Protein AF-A0A1E4CJA3-F1 (afdb_monomer)

Radius of gyration: 22.23 Å; Cα contacts (8 Å, |Δi|>4): 319; chains: 1; bounding box: 72×32×56 Å

pLDDT: mean 89.0, std 13.19, range [32.69, 98.69]

Structure (mmCIF, N/CA/C/O backbone):
data_AF-A0A1E4CJA3-F1
#
_entry.id   AF-A0A1E4CJA3-F1
#
loop_
_atom_site.group_PDB
_atom_site.id
_atom_site.type_symbol
_atom_site.label_atom_id
_atom_site.label_alt_id
_atom_site.label_comp_id
_atom_site.label_asym_id
_atom_site.label_entity_id
_atom_site.label_seq_id
_atom_site.pdbx_PDB_ins_code
_atom_site.Cartn_x
_atom_site.Cartn_y
_atom_site.Cartn_z
_atom_site.occupancy
_atom_site.B_iso_or_equiv
_atom_site.auth_seq_id
_atom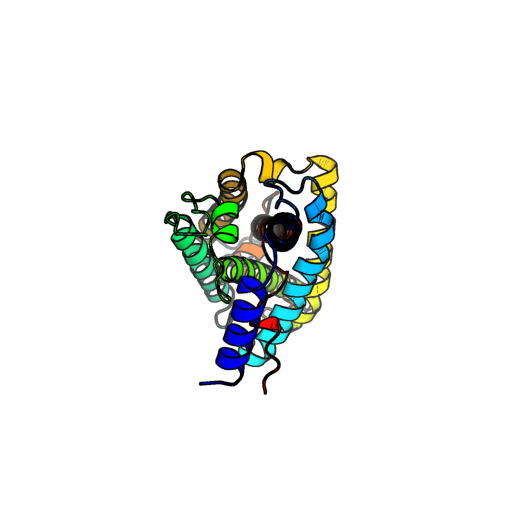_site.auth_comp_id
_atom_site.auth_asym_id
_atom_site.auth_atom_id
_atom_site.pdbx_PDB_model_num
ATOM 1 N N . MET A 1 1 ? -45.185 9.054 5.821 1.00 55.03 1 MET A N 1
ATOM 2 C CA . MET A 1 1 ? -44.608 8.042 6.723 1.00 55.03 1 MET A CA 1
ATOM 3 C C . MET A 1 1 ? -44.219 6.880 5.848 1.00 55.03 1 MET A C 1
ATOM 5 O O . MET A 1 1 ? -45.096 6.315 5.202 1.00 55.03 1 MET A O 1
ATOM 9 N N . THR A 1 2 ? -42.923 6.637 5.705 1.00 72.62 2 THR A N 1
ATOM 10 C CA . THR A 1 2 ? -42.428 5.488 4.938 1.00 72.62 2 THR A CA 1
ATOM 11 C C . THR A 1 2 ? -42.724 4.196 5.714 1.00 72.62 2 THR A C 1
ATOM 13 O O . THR A 1 2 ? -43.020 4.244 6.909 1.00 72.62 2 THR A O 1
ATOM 16 N N . SER A 1 3 ? -42.679 3.038 5.047 1.00 76.25 3 SER A N 1
ATOM 17 C CA . SER A 1 3 ? -42.818 1.724 5.710 1.00 76.25 3 SER A CA 1
ATOM 18 C C . SER A 1 3 ? -41.820 1.567 6.864 1.00 76.25 3 SER A C 1
ATOM 20 O O . SER A 1 3 ? -42.153 1.055 7.927 1.00 76.25 3 SER A O 1
ATOM 22 N N . GLU A 1 4 ? -40.621 2.109 6.668 1.00 67.38 4 GLU A N 1
ATOM 23 C CA . GLU A 1 4 ? -39.513 2.093 7.618 1.00 67.38 4 GLU A CA 1
ATOM 24 C C . GLU A 1 4 ? -39.798 2.952 8.865 1.00 67.38 4 GLU A C 1
ATOM 26 O O . GLU A 1 4 ? -39.528 2.531 9.988 1.00 67.38 4 GLU A O 1
ATOM 31 N N . ASP A 1 5 ? -40.444 4.116 8.704 1.00 74.62 5 ASP A N 1
ATOM 32 C CA . ASP A 1 5 ? -40.871 4.955 9.835 1.00 74.62 5 ASP A CA 1
ATOM 33 C C . ASP A 1 5 ? -41.929 4.255 10.705 1.00 74.62 5 ASP A C 1
ATOM 35 O O . ASP A 1 5 ? -41.958 4.424 11.927 1.00 74.62 5 ASP A O 1
ATOM 39 N N . ALA A 1 6 ? -42.817 3.476 10.078 1.00 80.69 6 ALA A N 1
ATOM 40 C CA . ALA A 1 6 ? -43.869 2.738 10.771 1.00 80.69 6 ALA A CA 1
ATOM 41 C C . ALA A 1 6 ? -43.304 1.542 11.554 1.00 80.69 6 ALA A C 1
ATOM 43 O O . ALA A 1 6 ? -43.674 1.344 12.713 1.00 80.69 6 ALA A O 1
ATOM 44 N N . GLU A 1 7 ? -42.364 0.801 10.965 1.00 76.25 7 GLU A N 1
ATOM 45 C CA . GLU A 1 7 ? -41.648 -0.289 11.638 1.00 76.25 7 GLU A CA 1
ATOM 46 C C . GLU A 1 7 ? -40.827 0.223 12.824 1.00 76.25 7 GLU A C 1
ATOM 48 O O . GLU A 1 7 ? -40.886 -0.337 13.922 1.00 76.25 7 GLU A O 1
ATOM 53 N N . ARG A 1 8 ? -40.121 1.346 12.646 1.00 74.94 8 ARG A N 1
ATOM 54 C CA . ARG A 1 8 ? -39.314 1.951 13.710 1.00 74.94 8 ARG A CA 1
ATOM 55 C C . ARG A 1 8 ? -40.172 2.423 14.881 1.00 74.94 8 ARG A C 1
ATOM 57 O O . ARG A 1 8 ? -39.793 2.245 16.036 1.00 74.94 8 ARG A O 1
ATOM 64 N N . LYS A 1 9 ? -41.346 2.988 14.594 1.00 83.50 9 LYS A N 1
ATOM 65 C CA . LYS A 1 9 ? -42.312 3.395 15.620 1.00 83.50 9 LYS A CA 1
ATOM 66 C C . LYS A 1 9 ? -42.876 2.192 16.384 1.00 83.50 9 LYS A C 1
ATOM 68 O O . LYS A 1 9 ? -42.910 2.234 17.610 1.00 83.50 9 LYS A O 1
ATOM 73 N N . ALA A 1 10 ? -43.250 1.119 15.686 1.00 86.94 10 ALA A N 1
ATOM 74 C CA . ALA A 1 10 ? -43.767 -0.100 16.312 1.00 86.94 10 ALA A CA 1
ATOM 75 C C . ALA A 1 10 ? -42.733 -0.763 17.243 1.00 86.94 10 ALA A C 1
ATOM 77 O O . ALA A 1 10 ? -43.074 -1.195 18.344 1.00 86.94 10 ALA A O 1
ATOM 78 N N . LEU A 1 11 ? -41.458 -0.776 16.842 1.00 78.38 11 LEU A N 1
ATOM 79 C CA . LEU A 1 11 ? -40.354 -1.263 17.676 1.00 78.38 11 LEU A CA 1
ATOM 80 C C . LEU A 1 11 ? -40.149 -0.415 18.936 1.00 78.38 11 LEU A C 1
ATOM 82 O O . LEU A 1 11 ? -39.948 -0.961 20.019 1.00 78.38 11 LEU A O 1
ATOM 86 N N . LEU A 1 12 ? -40.224 0.914 18.818 1.00 76.50 12 LEU A N 1
ATOM 87 C CA . LEU A 1 12 ? -40.101 1.818 19.965 1.00 76.50 12 LEU A CA 1
ATOM 88 C C . LEU A 1 12 ? -41.265 1.658 20.950 1.00 76.50 12 LEU A C 1
ATOM 90 O O . LEU A 1 12 ? -41.045 1.691 22.159 1.00 76.50 12 LEU A O 1
ATOM 94 N N . GLU A 1 13 ? -42.482 1.442 20.452 1.00 86.62 13 GLU A N 1
ATOM 95 C CA . GLU A 1 13 ? -43.658 1.165 21.285 1.00 86.62 13 GLU A CA 1
ATOM 96 C C . GLU A 1 13 ? -43.536 -0.188 22.007 1.00 86.62 13 GLU A C 1
ATOM 98 O O . GLU A 1 13 ? -43.836 -0.275 23.199 1.00 86.62 13 GLU A O 1
ATOM 103 N N . GLN A 1 14 ? -43.009 -1.223 21.342 1.00 81.00 14 GLN A N 1
ATOM 104 C CA . GLN A 1 14 ? -42.703 -2.510 21.982 1.00 81.00 14 GLN A CA 1
ATOM 105 C C . GLN A 1 14 ? -41.599 -2.400 23.042 1.00 81.00 14 GLN A C 1
ATOM 107 O O . GLN A 1 14 ? -41.712 -3.001 24.114 1.00 81.00 14 GLN A O 1
ATOM 112 N N . LEU A 1 15 ? -40.549 -1.612 22.786 1.00 76.56 15 LEU A N 1
ATOM 113 C CA . LEU A 1 15 ? -39.496 -1.361 23.773 1.00 76.56 15 LEU A CA 1
ATOM 114 C C . LEU A 1 15 ? -40.027 -0.587 24.984 1.00 76.56 15 LEU A C 1
ATOM 116 O O . LEU A 1 15 ? -39.706 -0.933 26.117 1.00 76.56 15 LEU A O 1
ATOM 120 N N . ALA A 1 16 ? -40.862 0.429 24.760 1.00 77.31 16 ALA A N 1
ATOM 121 C CA . ALA A 1 16 ? -41.465 1.221 25.831 1.00 77.31 16 ALA A CA 1
ATOM 122 C C . ALA A 1 16 ? -42.428 0.401 26.707 1.00 77.31 16 ALA A C 1
ATOM 124 O O . ALA A 1 16 ? -42.588 0.701 27.889 1.00 77.31 16 ALA A O 1
ATOM 125 N N . ALA A 1 17 ? -43.045 -0.641 26.142 1.00 85.50 17 ALA A N 1
ATOM 126 C CA . ALA A 1 17 ? -43.901 -1.583 26.860 1.00 85.50 17 ALA A CA 1
ATOM 127 C C . ALA A 1 17 ? -43.129 -2.724 27.555 1.00 85.50 17 ALA A C 1
ATOM 129 O O . ALA A 1 17 ? -43.729 -3.498 28.303 1.00 85.50 17 ALA A O 1
ATOM 130 N N . SER A 1 18 ? -41.822 -2.854 27.311 1.00 87.25 18 SER A N 1
ATOM 131 C CA . SER A 1 18 ? -41.003 -3.923 27.885 1.00 87.25 18 SER A CA 1
ATOM 132 C C . SER A 1 18 ? -40.604 -3.617 29.329 1.00 87.25 18 SER A C 1
ATOM 134 O O . SER A 1 18 ? -40.326 -2.476 29.696 1.00 87.25 18 SER A O 1
ATOM 136 N N . ASP A 1 19 ? -40.545 -4.650 30.169 1.00 89.44 19 ASP A N 1
ATOM 137 C CA . ASP A 1 19 ? -40.147 -4.488 31.564 1.00 89.44 19 ASP A CA 1
ATOM 138 C C . ASP A 1 19 ? -38.645 -4.169 31.710 1.00 89.44 19 ASP A C 1
ATOM 140 O O . ASP A 1 19 ? -37.814 -4.483 30.855 1.00 89.44 19 ASP A O 1
ATOM 144 N N . MET A 1 20 ? -38.280 -3.568 32.845 1.00 79.56 20 MET A N 1
ATOM 145 C CA . MET A 1 20 ? -36.912 -3.122 33.131 1.00 79.56 20 MET A CA 1
ATOM 146 C C . MET A 1 20 ? -35.878 -4.262 33.115 1.00 79.56 20 MET A C 1
ATOM 148 O O . MET A 1 20 ? -34.702 -4.027 32.845 1.00 79.56 20 MET A O 1
ATOM 152 N N . THR A 1 21 ? -36.283 -5.498 33.404 1.00 82.12 21 THR A N 1
ATOM 153 C CA . THR A 1 21 ? -35.396 -6.671 33.373 1.00 82.12 21 THR A CA 1
ATOM 154 C C . THR A 1 21 ? -35.121 -7.093 31.935 1.00 82.12 21 THR A C 1
ATOM 156 O O . THR A 1 21 ? -33.973 -7.366 31.584 1.00 82.12 21 THR A O 1
ATOM 159 N N . THR A 1 22 ? -36.150 -7.090 31.091 1.00 78.56 22 THR A N 1
ATOM 160 C CA . THR A 1 22 ? -36.047 -7.341 29.651 1.00 78.56 22 THR A CA 1
ATOM 161 C C . THR A 1 22 ? -35.210 -6.264 28.966 1.00 78.56 22 THR A C 1
ATOM 163 O O . THR A 1 22 ? -34.292 -6.601 28.222 1.00 78.56 22 THR A O 1
ATOM 166 N N . LEU A 1 23 ? -35.420 -4.986 29.299 1.00 79.12 23 LEU A N 1
ATOM 167 C CA . LEU A 1 23 ? -34.596 -3.881 28.799 1.00 79.12 23 LEU A CA 1
ATOM 168 C C . LEU A 1 23 ? -33.133 -4.001 29.240 1.00 79.12 23 LEU A C 1
ATOM 170 O O . LEU A 1 23 ? -32.241 -3.800 28.424 1.00 79.12 23 LEU A O 1
ATOM 174 N N . LYS A 1 24 ? -32.865 -4.396 30.492 1.00 74.75 24 LYS A N 1
ATOM 175 C CA . LYS A 1 24 ? -31.497 -4.661 30.971 1.00 74.75 24 LYS A CA 1
ATOM 176 C C . LYS A 1 24 ? -30.844 -5.854 30.277 1.00 74.75 24 LYS A C 1
ATOM 178 O O . LYS A 1 24 ? -29.646 -5.808 30.040 1.00 74.75 24 LYS A O 1
ATOM 183 N N . ARG A 1 25 ? -31.599 -6.905 29.940 1.00 73.44 25 ARG A N 1
ATOM 184 C CA . ARG A 1 25 ? -31.090 -8.049 29.161 1.00 73.44 25 ARG A CA 1
ATOM 185 C C . ARG A 1 25 ? -30.812 -7.677 27.711 1.00 73.44 25 ARG A C 1
ATOM 187 O O . ARG A 1 25 ? -29.796 -8.101 27.185 1.00 73.44 25 ARG A O 1
ATOM 194 N N . LEU A 1 26 ? -31.679 -6.883 27.083 1.00 72.50 26 LEU A N 1
ATOM 195 C CA . LEU A 1 26 ? -31.453 -6.365 25.732 1.00 72.50 26 LEU A CA 1
ATOM 196 C C . LEU A 1 26 ? -30.250 -5.419 25.701 1.00 72.50 26 LEU A C 1
ATOM 198 O O . LEU A 1 26 ? -29.414 -5.541 24.818 1.00 72.50 26 LEU A O 1
ATOM 202 N N . ALA A 1 27 ? -30.130 -4.530 26.690 1.00 69.00 27 ALA A N 1
ATOM 203 C CA . ALA A 1 27 ? -28.963 -3.673 26.857 1.00 69.00 27 ALA A CA 1
ATOM 204 C C . ALA A 1 27 ? -27.696 -4.501 27.092 1.00 69.00 27 ALA A C 1
ATOM 206 O O . ALA A 1 27 ? -26.711 -4.265 26.418 1.00 69.00 27 ALA A O 1
ATOM 207 N N . ALA A 1 28 ? -27.744 -5.526 27.949 1.00 60.78 28 ALA A N 1
ATOM 208 C CA . ALA A 1 28 ? -26.618 -6.432 28.163 1.00 60.78 28 ALA A CA 1
ATOM 209 C C . ALA A 1 28 ? -26.245 -7.222 26.899 1.00 60.78 28 ALA A C 1
ATOM 211 O O . ALA A 1 28 ? -25.068 -7.414 26.663 1.00 60.78 28 ALA A O 1
ATOM 212 N N . LEU A 1 29 ? -27.213 -7.634 26.070 1.00 61.66 29 LEU A N 1
ATOM 213 C CA . LEU A 1 29 ? -26.973 -8.289 24.774 1.00 61.66 29 LEU A CA 1
ATOM 214 C C . LEU A 1 29 ? -26.402 -7.333 23.713 1.00 61.66 29 LEU A C 1
ATOM 216 O O . LEU A 1 29 ? -25.696 -7.777 22.813 1.00 61.66 29 LEU A O 1
ATOM 220 N N . LEU A 1 30 ? -26.720 -6.039 23.800 1.00 61.50 30 LEU A N 1
ATOM 221 C CA . LEU A 1 30 ? -26.147 -4.990 22.951 1.00 61.50 30 LEU A CA 1
ATOM 222 C C . LEU A 1 30 ? -24.755 -4.552 23.446 1.00 61.50 30 LEU A C 1
ATOM 224 O O . LEU A 1 30 ? -23.891 -4.258 22.623 1.00 61.50 30 LEU A O 1
ATOM 228 N N . ASP A 1 31 ? -24.531 -4.557 24.763 1.00 52.78 31 ASP A N 1
ATOM 229 C CA . ASP A 1 31 ? -23.236 -4.336 25.422 1.00 52.78 31 ASP A CA 1
ATOM 230 C C . ASP A 1 31 ? -22.308 -5.564 25.310 1.00 52.78 31 ASP A C 1
ATOM 232 O O . ASP A 1 31 ? -21.092 -5.406 25.376 1.00 52.78 31 ASP A O 1
ATOM 236 N N . ASP A 1 32 ? -22.855 -6.766 25.072 1.00 43.31 32 ASP A N 1
ATOM 237 C CA . ASP A 1 32 ? -22.121 -8.005 24.745 1.00 43.31 32 ASP A CA 1
ATOM 238 C C . ASP A 1 32 ? -21.599 -8.023 23.299 1.00 43.31 32 ASP A C 1
ATOM 240 O O . ASP A 1 32 ? -21.084 -9.045 22.832 1.00 43.31 32 ASP A O 1
ATOM 244 N N . ALA A 1 33 ? -21.684 -6.900 22.571 1.00 47.50 33 ALA A N 1
ATOM 245 C CA . ALA A 1 33 ? -20.829 -6.701 21.411 1.00 47.50 33 ALA A CA 1
ATOM 246 C C . ALA A 1 33 ? -19.385 -6.939 21.885 1.00 47.50 33 ALA A C 1
ATOM 248 O O . ALA A 1 33 ? -18.907 -6.183 22.737 1.00 47.50 33 ALA A O 1
ATOM 249 N N . PRO A 1 34 ? -18.703 -8.002 21.412 1.00 48.94 34 PRO A N 1
ATOM 250 C CA . PRO A 1 34 ? -17.433 -8.416 21.982 1.00 48.94 34 PRO A CA 1
ATOM 251 C C . PRO A 1 34 ? -16.508 -7.209 21.993 1.00 48.94 34 PRO A C 1
ATOM 253 O O . PRO A 1 34 ? -16.322 -6.567 20.955 1.00 48.94 34 PRO A O 1
ATOM 256 N N . ALA A 1 35 ? -16.006 -6.860 23.182 1.00 55.38 35 ALA A N 1
ATOM 257 C CA . ALA A 1 35 ? -15.150 -5.701 23.365 1.00 55.38 35 ALA A CA 1
ATOM 258 C C . ALA A 1 35 ? -14.068 -5.727 22.283 1.00 55.38 35 ALA A C 1
ATOM 260 O O . ALA A 1 35 ? -13.266 -6.662 22.231 1.00 55.38 35 ALA A O 1
ATOM 261 N N . ARG A 1 36 ? -14.087 -4.737 21.381 1.00 65.75 36 ARG A N 1
ATOM 262 C CA . ARG A 1 36 ? -13.125 -4.667 20.278 1.00 65.75 36 ARG A CA 1
ATOM 263 C C . ARG A 1 36 ? -11.737 -4.543 20.895 1.00 65.75 36 ARG A C 1
ATOM 265 O O . ARG A 1 36 ? -11.475 -3.537 21.562 1.00 65.75 36 ARG A O 1
ATOM 272 N N . PRO A 1 37 ? -10.857 -5.543 20.743 1.00 74.38 37 PRO A N 1
ATOM 273 C CA . PRO A 1 37 ? -9.571 -5.488 21.405 1.00 74.38 37 PRO A CA 1
ATOM 274 C C . PRO A 1 37 ? -8.756 -4.335 20.811 1.00 74.38 37 PRO A C 1
ATOM 276 O O . PRO A 1 37 ? -8.742 -4.125 19.600 1.00 74.38 37 PRO A O 1
ATOM 279 N N . ALA A 1 38 ? -8.054 -3.581 21.658 1.00 80.69 38 ALA A N 1
ATOM 280 C CA . ALA A 1 38 ? -7.149 -2.525 21.196 1.00 80.69 38 ALA A CA 1
ATOM 281 C C . ALA A 1 38 ? -5.936 -3.083 20.421 1.00 80.69 38 ALA A C 1
ATOM 283 O O . ALA A 1 38 ? -5.256 -2.338 19.723 1.00 80.69 38 ALA A O 1
ATOM 284 N N . ASP A 1 39 ? -5.670 -4.385 20.545 1.00 87.62 39 ASP A N 1
ATOM 285 C CA . ASP A 1 39 ? -4.635 -5.138 19.844 1.00 87.62 39 ASP A CA 1
ATOM 286 C C . ASP A 1 39 ? -5.141 -6.574 19.631 1.00 87.62 39 ASP A C 1
ATOM 288 O O . ASP A 1 39 ? -5.513 -7.242 20.595 1.00 87.62 39 ASP A O 1
ATOM 292 N N . SER A 1 40 ? -5.155 -7.061 18.386 1.00 91.38 40 SER A N 1
ATOM 293 C CA . SER A 1 40 ? -5.611 -8.426 18.074 1.00 91.38 40 SER A CA 1
ATOM 294 C C . SER A 1 40 ? -4.603 -9.538 18.425 1.00 91.38 40 SER A C 1
ATOM 296 O O . SER A 1 40 ? -4.869 -10.718 18.189 1.00 91.38 40 SER A O 1
ATOM 298 N N . GLY A 1 41 ? -3.412 -9.199 18.938 1.00 90.50 41 GLY A N 1
ATOM 299 C CA . GLY A 1 41 ? -2.306 -10.154 19.050 1.00 90.50 41 GLY A CA 1
ATOM 300 C C . GLY A 1 41 ? -1.915 -10.688 17.662 1.00 90.50 41 GLY A C 1
ATOM 301 O O . GLY A 1 41 ? -1.849 -9.901 16.723 1.00 90.50 41 GLY A O 1
ATOM 302 N N . PRO A 1 42 ? -1.670 -11.992 17.469 1.00 92.25 42 PRO A N 1
ATOM 303 C CA . PRO A 1 42 ? -1.447 -12.553 16.135 1.00 92.25 42 PRO A CA 1
ATOM 304 C C . PRO A 1 42 ? -2.748 -12.785 15.339 1.00 92.25 42 PRO A C 1
ATOM 306 O O . PRO A 1 42 ? -2.675 -13.282 14.220 1.00 92.25 42 PRO A O 1
ATOM 309 N N . GLY A 1 43 ? -3.931 -12.446 15.872 1.00 93.31 43 GLY A N 1
ATOM 310 C CA . GLY A 1 43 ? -5.225 -12.744 15.236 1.00 93.31 43 GLY A CA 1
ATOM 311 C C . GLY A 1 43 ? -5.416 -12.109 13.854 1.00 93.31 43 GLY A C 1
ATOM 312 O O . GLY A 1 43 ? -6.154 -12.630 13.026 1.00 93.31 43 GLY A O 1
ATOM 313 N N . TYR A 1 44 ? -4.695 -11.029 13.546 1.00 95.75 44 TYR A N 1
ATOM 314 C CA . TYR A 1 44 ? -4.672 -10.444 12.202 1.00 95.75 44 TYR A CA 1
ATOM 315 C C . TYR A 1 44 ? -4.144 -11.392 11.113 1.00 95.75 44 TYR A C 1
ATOM 317 O O . TYR A 1 44 ? -4.439 -11.176 9.937 1.00 95.75 44 TYR A O 1
ATOM 325 N N . LEU A 1 45 ? -3.378 -12.433 11.465 1.00 97.00 45 LEU A N 1
ATOM 326 C CA . LEU A 1 45 ? -2.879 -13.414 10.497 1.00 97.00 45 LEU A CA 1
ATOM 327 C C . LEU A 1 45 ? -4.026 -14.112 9.752 1.00 97.00 45 LEU A C 1
ATOM 329 O O . LEU A 1 45 ? -3.927 -14.322 8.542 1.00 97.00 45 LEU A O 1
ATOM 333 N N . ASP A 1 46 ? -5.140 -14.367 10.441 1.00 96.88 46 ASP A N 1
ATOM 334 C CA . ASP A 1 46 ? -6.322 -15.044 9.890 1.00 96.88 46 ASP A CA 1
ATOM 335 C C . ASP A 1 46 ? -6.997 -14.233 8.768 1.00 96.88 46 ASP A C 1
ATOM 337 O O . ASP A 1 46 ? -7.737 -14.768 7.941 1.00 96.88 46 ASP A O 1
ATOM 341 N N . PHE A 1 47 ? -6.703 -12.933 8.698 1.00 97.62 47 PHE A N 1
ATOM 342 C CA . PHE A 1 47 ? -7.308 -11.992 7.762 1.00 97.62 47 PHE A CA 1
ATOM 343 C C . PHE A 1 47 ? -6.418 -11.665 6.558 1.00 97.62 47 PHE A C 1
ATOM 345 O O . PHE A 1 47 ? -6.917 -11.130 5.566 1.00 97.62 47 PHE A O 1
ATOM 352 N N . LEU A 1 48 ? -5.122 -12.007 6.589 1.00 98.12 48 LEU A N 1
ATOM 353 C CA . LEU A 1 48 ? -4.161 -11.622 5.545 1.00 98.12 48 LEU A CA 1
ATOM 354 C C . LEU A 1 48 ? -4.597 -12.071 4.150 1.00 98.12 48 LEU A C 1
ATOM 356 O O . LEU A 1 48 ? -4.604 -11.274 3.213 1.00 98.12 48 LEU A O 1
ATOM 360 N N . ARG A 1 49 ? -5.000 -13.340 4.016 1.00 97.94 49 ARG A N 1
ATOM 361 C CA . ARG A 1 49 ? -5.424 -13.901 2.727 1.00 97.94 49 ARG A CA 1
ATOM 362 C C . ARG A 1 49 ? -6.681 -13.212 2.203 1.00 97.94 49 ARG A C 1
ATOM 364 O O . ARG A 1 49 ? -6.725 -12.833 1.038 1.00 97.94 49 ARG A O 1
ATOM 371 N N . ALA A 1 50 ? -7.657 -12.964 3.074 1.00 96.88 50 ALA A N 1
ATOM 372 C CA . ALA A 1 50 ? -8.877 -12.259 2.701 1.00 96.88 50 ALA A CA 1
ATOM 373 C C . ALA A 1 50 ? -8.591 -10.824 2.219 1.00 96.88 50 ALA A C 1
ATOM 375 O O . ALA A 1 50 ? -9.164 -10.406 1.209 1.00 96.88 50 ALA A O 1
ATOM 376 N N . VAL A 1 51 ? -7.694 -10.088 2.894 1.00 97.56 51 VAL A N 1
ATOM 377 C CA . VAL A 1 51 ? -7.263 -8.739 2.478 1.00 97.56 51 VAL A CA 1
ATOM 378 C C . VAL A 1 51 ? -6.575 -8.787 1.115 1.00 97.56 51 VAL A C 1
ATOM 380 O O . VAL A 1 51 ? -6.969 -8.059 0.202 1.00 97.56 51 VAL A O 1
ATOM 383 N N . SER A 1 52 ? -5.589 -9.668 0.947 1.00 97.75 52 SER A N 1
ATOM 384 C CA . SER A 1 52 ? -4.824 -9.774 -0.297 1.00 97.75 52 SER A CA 1
ATOM 385 C C . SER A 1 52 ? -5.699 -10.197 -1.483 1.00 97.75 52 SER A C 1
ATOM 387 O O . SER A 1 52 ? -5.640 -9.576 -2.546 1.00 97.75 52 SER A O 1
ATOM 389 N N . ASP A 1 53 ? -6.592 -11.175 -1.304 1.00 96.69 53 ASP A N 1
ATOM 390 C CA . ASP A 1 53 ? -7.527 -11.593 -2.356 1.00 96.69 53 ASP A CA 1
ATOM 391 C C . ASP A 1 53 ? -8.541 -10.489 -2.694 1.00 96.69 53 ASP A C 1
ATOM 393 O O . ASP A 1 53 ? -8.974 -10.354 -3.843 1.00 96.69 53 ASP A O 1
ATOM 397 N N . SER A 1 54 ? -8.926 -9.676 -1.704 1.00 95.94 54 SER A N 1
ATOM 398 C CA . SER A 1 54 ? -9.784 -8.509 -1.916 1.00 95.94 54 SER A CA 1
ATOM 399 C C . SER A 1 54 ? -9.120 -7.470 -2.818 1.00 95.94 54 SER A C 1
ATOM 401 O O . SER A 1 54 ? -9.771 -6.923 -3.709 1.00 95.94 54 SER A O 1
ATOM 403 N N . ASP A 1 55 ? -7.814 -7.245 -2.674 1.00 96.56 55 ASP A N 1
ATOM 404 C CA . ASP A 1 55 ? -7.072 -6.361 -3.576 1.00 96.56 55 ASP A CA 1
ATOM 405 C C . ASP A 1 55 ? -7.000 -6.904 -5.001 1.00 96.56 55 ASP A C 1
ATOM 407 O O . ASP A 1 55 ? -7.231 -6.147 -5.949 1.00 96.56 55 ASP A O 1
ATOM 411 N N . VAL A 1 56 ? -6.753 -8.208 -5.169 1.00 96.75 56 VAL A N 1
ATOM 412 C CA . VAL A 1 56 ? -6.748 -8.853 -6.493 1.00 96.75 56 VAL A CA 1
ATOM 413 C C . VAL A 1 56 ? -8.110 -8.692 -7.171 1.00 96.75 56 VAL A C 1
ATOM 415 O O . VAL A 1 56 ? -8.182 -8.276 -8.333 1.00 96.75 56 VAL A O 1
ATOM 418 N N . ARG A 1 57 ? -9.207 -8.973 -6.451 1.00 94.81 57 ARG A N 1
ATOM 419 C CA . ARG A 1 57 ? -10.575 -8.784 -6.965 1.00 94.81 57 ARG A CA 1
ATOM 420 C C . ARG A 1 57 ? -10.853 -7.321 -7.305 1.00 94.81 57 ARG A C 1
ATOM 422 O O . ARG A 1 57 ? -11.332 -7.039 -8.404 1.00 94.81 57 ARG A O 1
ATOM 429 N N . GLY A 1 58 ? -10.517 -6.400 -6.403 1.00 92.19 58 GLY A N 1
ATOM 430 C CA . GLY A 1 58 ? -10.727 -4.965 -6.590 1.00 92.19 58 GLY A CA 1
ATOM 431 C C . GLY A 1 58 ? -9.990 -4.419 -7.812 1.00 92.19 58 GLY A C 1
ATOM 432 O O . GLY A 1 58 ? -10.575 -3.699 -8.619 1.00 92.19 58 GLY A O 1
ATOM 433 N N . LEU A 1 59 ? -8.737 -4.831 -8.023 1.00 94.31 59 LEU A N 1
ATOM 434 C CA . LEU A 1 59 ? -7.950 -4.452 -9.199 1.00 94.31 59 LEU A CA 1
ATOM 435 C C . LEU A 1 59 ? -8.523 -5.019 -10.503 1.00 94.31 59 LEU A C 1
ATOM 437 O O . LEU A 1 59 ? -8.689 -4.276 -11.472 1.00 94.31 59 LEU A O 1
ATOM 441 N N . ARG A 1 60 ? -8.897 -6.305 -10.527 1.00 93.19 60 ARG A N 1
ATOM 442 C CA . ARG A 1 60 ? -9.546 -6.927 -11.699 1.00 93.19 60 ARG A CA 1
ATOM 443 C C . ARG A 1 60 ? -10.885 -6.269 -12.039 1.00 93.19 60 ARG A C 1
ATOM 445 O O . ARG A 1 60 ? -11.240 -6.161 -13.212 1.00 93.19 60 ARG A O 1
ATOM 452 N N . ASN A 1 61 ? -11.628 -5.809 -11.037 1.00 89.81 61 ASN A N 1
ATOM 453 C CA . ASN A 1 61 ? -12.870 -5.069 -11.247 1.00 89.81 61 ASN A CA 1
ATOM 454 C C . ASN A 1 61 ? -12.617 -3.636 -11.737 1.00 89.81 61 ASN A C 1
ATOM 456 O O . ASN A 1 61 ? -13.283 -3.192 -12.675 1.00 89.81 61 ASN A O 1
ATOM 460 N N . ALA A 1 62 ? -11.638 -2.932 -11.165 1.00 88.19 62 ALA A N 1
ATOM 461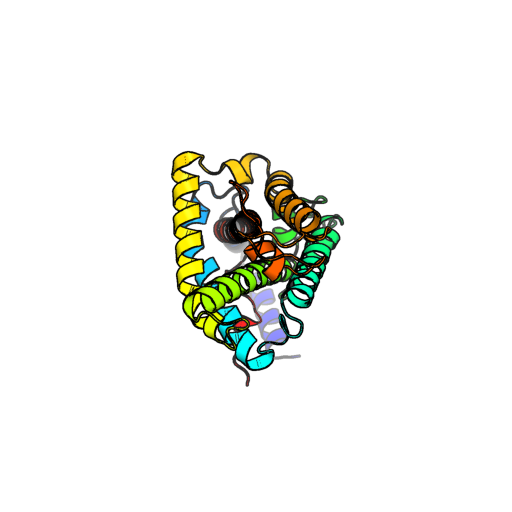 C CA . ALA A 1 62 ? -11.265 -1.581 -11.580 1.00 88.19 62 ALA A CA 1
ATOM 462 C C . ALA A 1 62 ? -10.767 -1.530 -13.034 1.00 88.19 62 ALA A C 1
ATOM 464 O O . ALA A 1 62 ? -11.090 -0.585 -13.759 1.00 88.19 62 ALA A O 1
ATOM 465 N N . GLU A 1 63 ? -10.064 -2.572 -13.490 1.00 88.19 63 GLU A N 1
ATOM 466 C CA . GLU A 1 63 ? -9.599 -2.712 -14.875 1.00 88.19 63 GLU A CA 1
ATOM 467 C C . GLU A 1 63 ? -10.735 -2.546 -15.897 1.00 88.19 63 GLU A C 1
ATOM 469 O O . GLU A 1 63 ? -10.552 -1.894 -16.926 1.00 88.19 63 GLU A O 1
ATOM 474 N N . LYS A 1 64 ? -11.935 -3.062 -15.592 1.00 86.12 64 LYS A N 1
ATOM 475 C CA . LYS A 1 64 ? -13.119 -2.975 -16.469 1.00 86.12 64 LYS A CA 1
ATOM 476 C C . LYS A 1 64 ? -13.577 -1.533 -16.714 1.00 86.12 64 LYS A C 1
ATOM 478 O O . LYS A 1 64 ? -14.261 -1.279 -17.701 1.00 86.12 64 LYS A O 1
ATOM 483 N N . SER A 1 65 ? -13.249 -0.611 -15.808 1.00 84.19 65 SER A N 1
ATOM 484 C CA . SER A 1 65 ? -13.686 0.788 -15.870 1.00 84.19 65 SER A CA 1
ATOM 485 C C . SER A 1 65 ? -12.561 1.744 -16.268 1.00 84.19 65 SER A C 1
ATOM 487 O O . SER A 1 65 ? -12.810 2.693 -17.006 1.00 84.19 65 SER A O 1
ATOM 489 N N . TYR A 1 66 ? -11.333 1.511 -15.794 1.00 81.75 66 TYR A N 1
ATOM 490 C CA . TYR A 1 66 ? -10.234 2.480 -15.903 1.00 81.75 66 TYR A CA 1
ATOM 491 C C . TYR A 1 66 ? -9.055 2.018 -16.765 1.00 81.75 66 TYR A C 1
ATOM 493 O O . TYR A 1 66 ? -8.250 2.860 -17.179 1.00 81.75 66 TYR A O 1
ATOM 501 N N . GLY A 1 67 ? -8.939 0.714 -17.033 1.00 87.31 67 GLY A N 1
ATOM 502 C CA . GLY A 1 67 ? -7.856 0.124 -17.817 1.00 87.31 67 GLY A CA 1
ATOM 503 C C . GLY A 1 67 ? -6.450 0.593 -17.414 1.00 87.31 67 GLY A C 1
ATOM 504 O O . GLY A 1 67 ? -6.157 0.862 -16.249 1.00 87.31 67 GLY A O 1
ATOM 505 N N . ASN A 1 68 ? -5.603 0.823 -18.419 1.00 88.56 68 ASN A N 1
ATOM 506 C CA . ASN A 1 68 ? -4.201 1.232 -18.260 1.00 88.56 68 ASN A CA 1
ATOM 507 C C . ASN A 1 68 ? -3.988 2.722 -17.914 1.00 88.56 68 ASN A C 1
ATOM 509 O O . ASN A 1 68 ? -2.870 3.230 -18.031 1.00 88.56 68 ASN A O 1
ATOM 513 N N . SER A 1 69 ? -5.029 3.460 -17.511 1.00 86.31 69 SER A N 1
ATOM 514 C CA . SER A 1 69 ? -4.934 4.914 -17.264 1.00 86.31 69 SER A CA 1
ATOM 515 C C . SER A 1 69 ? -3.855 5.294 -16.240 1.00 86.31 69 SER A C 1
ATOM 517 O O . SER A 1 69 ? -3.219 6.338 -16.369 1.00 86.31 69 SER A O 1
ATOM 519 N N . TRP A 1 70 ? -3.598 4.420 -15.268 1.00 90.38 70 TRP A N 1
ATOM 520 C CA . TRP A 1 70 ? -2.622 4.603 -14.194 1.00 90.38 70 TRP A CA 1
ATOM 521 C C . TRP A 1 70 ? -1.147 4.552 -14.642 1.00 90.38 70 TRP A C 1
ATOM 523 O O . TRP A 1 70 ? -0.273 5.004 -13.900 1.00 90.38 70 TRP A O 1
ATOM 533 N N . LYS A 1 71 ? -0.860 4.027 -15.842 1.00 91.44 71 LYS A N 1
ATOM 534 C CA . LYS A 1 71 ? 0.497 3.905 -16.408 1.00 91.44 71 LYS A CA 1
ATOM 535 C C . LYS A 1 71 ? 0.633 4.508 -17.809 1.00 91.44 71 LYS A C 1
ATOM 537 O O . LYS A 1 71 ? 1.571 4.179 -18.528 1.00 91.44 71 LYS A O 1
ATOM 542 N N . ARG A 1 72 ? -0.284 5.396 -18.219 1.00 87.81 72 ARG A N 1
ATOM 543 C CA . ARG A 1 72 ? -0.351 5.916 -19.599 1.00 87.81 72 ARG A CA 1
ATOM 544 C C . ARG A 1 72 ? 0.951 6.579 -20.075 1.00 87.81 72 ARG A C 1
ATOM 546 O O . ARG A 1 72 ? 1.302 6.427 -21.238 1.00 87.81 72 ARG A O 1
ATOM 553 N N . ARG A 1 73 ? 1.670 7.294 -19.202 1.00 85.94 73 ARG A N 1
ATOM 554 C CA . ARG A 1 73 ? 3.028 7.825 -19.464 1.00 85.94 73 ARG A CA 1
ATOM 555 C C . ARG A 1 73 ? 4.118 7.036 -18.729 1.00 85.94 73 ARG A C 1
ATOM 557 O O . ARG A 1 73 ? 5.091 7.607 -18.237 1.00 85.94 73 ARG A O 1
ATOM 564 N N . GLY A 1 74 ? 3.937 5.723 -18.608 1.00 91.62 74 GLY A N 1
ATOM 565 C CA . GLY A 1 74 ? 4.868 4.828 -17.931 1.00 91.62 74 GLY A CA 1
ATOM 566 C C . GLY A 1 74 ? 5.060 5.170 -16.453 1.00 91.62 74 GLY A C 1
ATOM 567 O O . GLY A 1 74 ? 4.120 5.570 -15.760 1.00 91.62 74 GLY A O 1
ATOM 568 N N . GLY A 1 75 ? 6.298 5.024 -15.971 1.00 93.62 75 GLY A N 1
ATOM 569 C CA . GLY A 1 75 ? 6.617 5.108 -14.546 1.00 93.62 75 GLY A CA 1
ATOM 570 C C . GLY A 1 75 ? 6.409 6.488 -13.919 1.00 93.62 75 GLY A C 1
ATOM 571 O O . GLY A 1 75 ? 6.222 6.561 -12.708 1.00 93.62 75 GLY A O 1
ATOM 572 N N . VAL A 1 76 ? 6.385 7.566 -14.713 1.00 96.25 76 VAL A N 1
ATOM 573 C CA . VAL A 1 76 ? 6.111 8.928 -14.216 1.00 96.25 76 VAL A CA 1
ATOM 574 C C . VAL A 1 76 ? 4.661 9.063 -13.754 1.00 96.25 76 VAL A C 1
ATOM 576 O O . VAL A 1 76 ? 4.395 9.582 -12.670 1.00 96.25 76 VAL A O 1
ATOM 579 N N . ASP A 1 77 ? 3.704 8.573 -14.547 1.00 94.06 77 ASP A N 1
ATOM 580 C CA . ASP A 1 77 ? 2.290 8.600 -14.155 1.00 94.06 77 ASP A CA 1
ATOM 581 C C . ASP A 1 77 ? 2.027 7.676 -12.967 1.00 94.06 77 ASP A C 1
ATOM 583 O O . ASP A 1 77 ? 1.288 8.053 -12.054 1.00 94.06 77 ASP A O 1
ATOM 587 N N . THR A 1 78 ? 2.682 6.514 -12.937 1.00 96.38 78 THR A N 1
ATOM 588 C CA . THR A 1 78 ? 2.589 5.579 -11.814 1.00 96.38 78 THR A CA 1
ATOM 589 C C . THR A 1 78 ? 3.105 6.204 -10.517 1.00 96.38 78 THR A C 1
ATOM 591 O O . THR A 1 78 ? 2.391 6.165 -9.514 1.00 96.38 78 THR A O 1
ATOM 594 N N . PHE A 1 79 ? 4.281 6.848 -10.523 1.00 98.00 79 PHE A N 1
ATOM 595 C CA . PHE A 1 79 ? 4.795 7.539 -9.335 1.00 98.00 79 PHE A CA 1
ATOM 596 C C . PHE A 1 79 ? 3.872 8.671 -8.887 1.00 98.00 79 PHE A C 1
ATOM 598 O O . PHE A 1 79 ? 3.469 8.717 -7.729 1.00 98.00 79 PHE A O 1
ATOM 605 N N . ASN A 1 80 ? 3.463 9.544 -9.812 1.00 96.38 80 ASN A N 1
ATOM 606 C CA . ASN A 1 80 ? 2.560 10.647 -9.493 1.00 96.38 80 ASN A CA 1
ATOM 607 C C . ASN A 1 80 ? 1.227 10.149 -8.915 1.00 96.38 80 ASN A C 1
ATOM 609 O O . ASN A 1 80 ? 0.603 10.835 -8.105 1.00 96.38 80 ASN A O 1
ATOM 613 N N . MET A 1 81 ? 0.760 8.968 -9.333 1.00 95.19 81 MET A N 1
ATOM 614 C CA . MET A 1 81 ? -0.436 8.363 -8.759 1.00 95.19 81 MET A CA 1
ATOM 615 C C . MET A 1 81 ? -0.227 7.855 -7.338 1.00 95.19 81 MET A C 1
ATOM 617 O O . MET A 1 81 ? -1.102 8.079 -6.501 1.00 95.19 81 MET A O 1
ATOM 621 N N . LEU A 1 82 ? 0.912 7.217 -7.067 1.00 97.56 82 LEU A N 1
ATOM 622 C CA . LEU A 1 82 ? 1.295 6.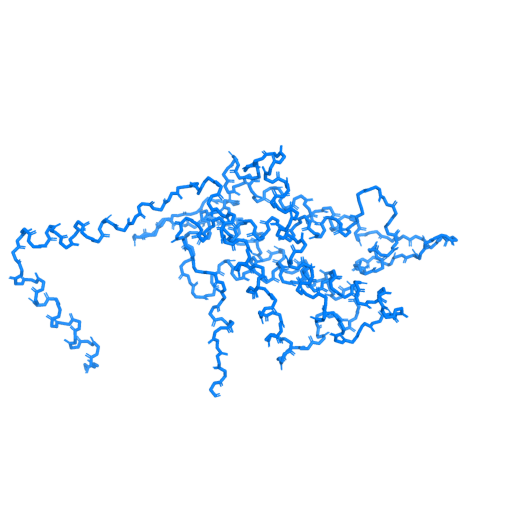798 -5.721 1.00 97.56 82 LEU A CA 1
ATOM 623 C C . LEU A 1 82 ? 1.459 8.002 -4.789 1.00 97.56 82 LEU A C 1
ATOM 625 O O . LEU A 1 82 ? 0.831 8.014 -3.737 1.00 97.56 82 LEU A O 1
ATOM 629 N N . ALA A 1 83 ? 2.186 9.041 -5.210 1.00 98.00 83 ALA A N 1
ATOM 630 C CA . ALA A 1 83 ? 2.368 10.279 -4.449 1.00 98.00 83 ALA A CA 1
ATOM 631 C C . ALA A 1 83 ? 1.036 10.944 -4.096 1.00 98.00 83 ALA A C 1
ATOM 633 O O . ALA A 1 83 ? 0.771 11.228 -2.937 1.00 98.00 83 ALA A O 1
ATOM 634 N N . ARG A 1 84 ? 0.108 11.071 -5.053 1.00 97.06 84 ARG A N 1
ATOM 635 C CA . ARG A 1 84 ? -1.225 11.620 -4.752 1.00 97.06 84 ARG A CA 1
ATOM 636 C C . ARG A 1 84 ? -2.015 10.790 -3.740 1.00 97.06 84 ARG A C 1
ATOM 638 O O . ARG A 1 84 ? -2.821 11.354 -3.009 1.00 97.06 84 ARG A O 1
ATOM 645 N N . LYS A 1 85 ? -1.871 9.463 -3.747 1.00 96.19 85 LYS A N 1
ATOM 646 C CA . LYS A 1 85 ? -2.556 8.580 -2.786 1.00 96.19 85 LYS A CA 1
ATOM 647 C C . LYS A 1 85 ? -1.908 8.672 -1.411 1.00 96.19 85 LYS A C 1
ATOM 649 O O . LYS A 1 85 ? -2.628 8.778 -0.424 1.00 96.19 85 LYS A O 1
ATOM 654 N N . TRP A 1 86 ? -0.580 8.710 -1.373 1.00 97.94 86 TRP A N 1
ATOM 655 C CA . TRP A 1 86 ? 0.190 8.974 -0.166 1.00 97.94 86 TRP A CA 1
ATOM 656 C C . TRP A 1 86 ? -0.216 10.298 0.485 1.00 97.94 86 TRP A C 1
ATOM 658 O O . TRP A 1 86 ? -0.666 10.291 1.626 1.00 97.94 86 TRP A O 1
ATOM 668 N N . ASP A 1 87 ? -0.212 11.396 -0.274 1.00 97.62 87 ASP A N 1
ATOM 669 C CA . ASP A 1 87 ? -0.623 12.718 0.207 1.00 97.62 87 ASP A CA 1
ATOM 670 C C . ASP A 1 87 ? -2.016 12.702 0.845 1.00 97.62 87 ASP A C 1
ATOM 672 O O . ASP A 1 87 ? -2.272 13.432 1.799 1.00 97.62 87 ASP A O 1
ATOM 676 N N . ARG A 1 88 ? -2.959 11.915 0.304 1.00 96.00 88 ARG A N 1
ATOM 677 C CA . ARG A 1 88 ? -4.308 11.803 0.881 1.00 96.00 88 ARG A CA 1
ATOM 678 C C . ARG A 1 88 ? -4.295 11.070 2.214 1.00 96.00 88 ARG A C 1
ATOM 680 O O . ARG A 1 88 ? -4.952 11.537 3.142 1.00 96.00 88 ARG A O 1
ATOM 687 N N . VAL A 1 89 ? -3.554 9.965 2.303 1.00 96.88 89 VAL A N 1
ATOM 688 C CA . VAL A 1 89 ? -3.370 9.220 3.555 1.00 96.88 89 VAL A CA 1
ATOM 689 C C . VAL A 1 89 ? -2.746 10.132 4.610 1.00 96.88 89 VAL A C 1
ATOM 691 O O . VAL A 1 89 ? -3.303 10.281 5.695 1.00 96.88 89 VAL A O 1
ATOM 694 N N . GLU A 1 90 ? -1.649 10.806 4.273 1.00 97.00 90 GLU A N 1
ATOM 695 C CA . GLU A 1 90 ? -0.926 11.684 5.192 1.00 97.00 90 GLU A CA 1
ATOM 696 C C . GLU A 1 90 ? -1.771 12.884 5.635 1.00 97.00 90 GLU A C 1
ATOM 698 O O . GLU A 1 90 ? -1.898 13.133 6.831 1.00 97.00 90 GLU A O 1
ATOM 703 N N . LYS A 1 91 ? -2.430 13.589 4.704 1.00 95.56 91 LYS A N 1
ATOM 704 C CA . LYS A 1 91 ? -3.290 14.741 5.038 1.00 95.56 91 LYS A CA 1
ATOM 705 C C . LYS A 1 91 ? -4.443 14.364 5.961 1.00 95.56 91 LYS A C 1
ATOM 707 O O . LYS A 1 91 ? -4.772 15.139 6.859 1.00 95.56 91 LYS A O 1
ATOM 712 N N . ARG A 1 92 ? -5.067 13.200 5.738 1.00 93.62 92 ARG A N 1
ATOM 713 C CA . ARG A 1 92 ? -6.143 12.714 6.611 1.00 93.62 92 ARG A CA 1
ATOM 714 C C . ARG A 1 92 ? -5.604 12.380 7.997 1.00 93.62 92 ARG A C 1
ATOM 716 O O . ARG A 1 92 ? -6.182 12.843 8.968 1.00 93.62 92 ARG A O 1
ATOM 723 N N . LEU A 1 93 ? -4.479 11.672 8.076 1.00 95.56 93 LEU A N 1
ATOM 724 C CA . LEU A 1 93 ? -3.846 11.317 9.347 1.00 95.56 93 LEU A CA 1
ATOM 725 C C . LEU A 1 93 ? -3.315 12.526 10.124 1.00 95.56 93 LEU A C 1
ATOM 727 O O . LEU A 1 93 ? -3.316 12.507 11.348 1.00 95.56 93 LEU A O 1
ATOM 731 N N . ALA A 1 94 ? -2.874 13.587 9.452 1.00 95.12 94 ALA A N 1
ATOM 732 C CA . ALA A 1 94 ? -2.349 14.780 10.114 1.00 95.12 94 ALA A CA 1
ATOM 733 C C . ALA A 1 94 ? -3.410 15.552 10.923 1.00 95.12 94 ALA A C 1
ATOM 735 O O . ALA A 1 94 ? -3.059 16.390 11.755 1.00 95.12 94 ALA A O 1
ATOM 736 N N . THR A 1 95 ? -4.700 15.294 10.687 1.00 91.50 95 THR A N 1
ATOM 737 C CA . THR A 1 95 ? -5.804 16.040 11.296 1.00 91.50 95 THR A CA 1
ATOM 738 C C . THR A 1 95 ? -6.489 15.201 12.365 1.00 91.50 95 THR A C 1
ATOM 740 O O . THR A 1 95 ? -7.020 14.142 12.065 1.00 91.50 95 THR A O 1
ATOM 743 N N . ALA A 1 96 ? -6.544 15.694 13.603 1.00 90.19 96 ALA A N 1
ATOM 744 C CA . ALA A 1 96 ? -7.283 15.011 14.661 1.00 90.19 96 ALA A CA 1
ATOM 745 C C . ALA A 1 96 ? -8.784 14.909 14.331 1.00 90.19 96 ALA A C 1
ATOM 747 O O . ALA A 1 96 ? -9.388 15.870 13.844 1.00 90.19 96 ALA A O 1
ATOM 748 N N . ILE A 1 97 ? -9.405 13.781 14.673 1.00 88.06 97 ILE A N 1
ATOM 749 C CA . ILE A 1 97 ? -10.861 13.615 14.632 1.00 88.06 97 ILE A CA 1
ATOM 750 C C . ILE A 1 97 ? -11.392 13.863 16.042 1.00 88.06 97 ILE A C 1
ATOM 752 O O . ILE A 1 97 ? -11.032 13.161 16.987 1.00 88.06 97 ILE A O 1
ATOM 756 N N . ALA A 1 98 ? -12.237 14.882 16.198 1.00 83.94 98 ALA A N 1
ATOM 757 C CA . ALA A 1 98 ? -12.837 15.199 17.487 1.00 83.94 98 ALA A CA 1
ATOM 758 C C . ALA A 1 98 ? -13.791 14.085 17.948 1.00 83.94 98 ALA A C 1
ATOM 760 O O . ALA A 1 98 ? -14.506 13.485 17.145 1.00 83.94 98 ALA A O 1
ATOM 761 N N . VAL A 1 99 ? -13.831 13.851 19.261 1.00 77.75 99 VAL A N 1
ATOM 762 C CA . VAL A 1 99 ? -14.820 12.966 19.888 1.00 77.75 99 VAL A CA 1
ATOM 763 C C . VAL A 1 99 ? -16.209 13.596 19.723 1.00 77.75 99 VAL A C 1
ATOM 765 O O . VAL A 1 99 ? -16.456 14.692 20.226 1.00 77.75 99 VAL A O 1
ATOM 768 N N . GLY A 1 100 ? -17.104 12.918 19.003 1.00 68.81 100 GLY A N 1
ATOM 769 C CA . GLY A 1 100 ? -18.525 13.265 18.902 1.00 68.81 100 GLY A CA 1
ATOM 770 C C . GLY A 1 100 ? -19.374 12.435 19.869 1.00 68.81 100 GLY A C 1
ATOM 771 O O . GLY A 1 100 ? -18.864 11.534 20.536 1.00 68.81 100 GLY A O 1
ATOM 772 N N . SER A 1 101 ? -20.688 12.685 19.955 1.00 47.66 101 SER A N 1
ATOM 773 C CA . SER A 1 101 ? -21.556 11.807 20.754 1.00 47.66 101 SER A CA 1
ATOM 774 C C . SER A 1 101 ? -21.650 10.425 20.098 1.00 47.66 101 SER A C 1
ATOM 776 O O . SER A 1 101 ? -22.334 10.259 19.089 1.00 47.66 101 SER A O 1
ATOM 778 N N . GLY A 1 102 ? -20.962 9.444 20.677 1.00 58.78 102 GLY A N 1
ATOM 779 C CA . GLY A 1 102 ? -20.967 8.055 20.216 1.00 58.78 102 GLY A CA 1
ATOM 780 C C . GLY A 1 102 ? -19.876 7.684 19.204 1.00 58.78 102 GLY A C 1
ATOM 781 O O . GLY A 1 102 ? -19.916 6.570 18.694 1.00 58.78 102 GLY A O 1
ATOM 782 N N . THR A 1 103 ? -18.898 8.557 18.923 1.00 61.09 103 THR A N 1
ATOM 783 C CA . THR A 1 103 ? -17.722 8.214 18.098 1.00 61.09 103 THR A CA 1
ATOM 784 C C . THR A 1 103 ? -16.430 8.349 18.894 1.00 61.09 103 THR A C 1
ATOM 786 O O . THR A 1 103 ? -16.239 9.307 19.643 1.00 61.09 103 THR A O 1
ATOM 789 N N . THR A 1 104 ? -15.512 7.400 18.720 1.00 71.62 104 THR A N 1
ATOM 790 C CA . THR A 1 104 ? -14.138 7.540 19.211 1.00 71.62 104 THR A CA 1
ATOM 791 C C . THR A 1 104 ? -13.427 8.624 18.401 1.00 71.62 104 THR A C 1
ATOM 793 O O . THR A 1 104 ? -13.571 8.673 17.181 1.00 71.62 104 THR A O 1
ATOM 796 N N . GLY A 1 105 ? -12.693 9.514 19.068 1.00 86.62 105 GLY A N 1
ATOM 797 C CA . GLY A 1 105 ? -11.823 10.476 18.387 1.00 86.62 105 GLY A CA 1
ATOM 798 C C . GLY A 1 105 ? -10.586 9.795 17.801 1.00 86.62 105 GLY A C 1
ATOM 799 O O . GLY A 1 105 ? -10.356 8.610 18.041 1.00 86.62 105 GLY A O 1
ATOM 800 N N . ALA A 1 106 ? -9.784 10.557 17.061 1.00 92.88 106 ALA A N 1
ATOM 801 C CA . ALA A 1 106 ? -8.503 10.089 16.549 1.00 92.88 106 ALA A CA 1
ATOM 802 C C . ALA A 1 106 ? -7.410 11.138 16.723 1.00 92.88 106 ALA A C 1
ATOM 804 O O . ALA A 1 106 ? -7.573 12.304 16.354 1.00 92.88 106 ALA A O 1
ATOM 805 N N . SER A 1 107 ? -6.288 10.703 17.278 1.00 93.19 107 SER A N 1
ATOM 806 C CA . SER A 1 107 ? -5.074 11.486 17.457 1.00 93.19 107 SER A CA 1
ATOM 807 C C . SER A 1 107 ? -4.313 11.581 16.136 1.00 93.19 107 SER A C 1
ATOM 809 O O . SER A 1 107 ? -4.263 10.589 15.402 1.00 93.19 107 SER A O 1
ATOM 811 N N . PRO A 1 108 ? -3.668 12.722 15.826 1.00 95.56 108 PRO A N 1
ATOM 812 C CA . PRO A 1 108 ? -2.875 12.864 14.612 1.00 95.56 108 PRO A CA 1
ATOM 813 C C . PRO A 1 108 ? -1.870 11.723 14.441 1.00 95.56 108 PRO A C 1
ATOM 815 O O . PRO A 1 108 ? -1.149 11.363 15.372 1.00 95.56 108 PRO A O 1
ATOM 818 N N . TYR A 1 109 ? -1.822 11.181 13.230 1.00 96.12 109 TYR A N 1
ATOM 819 C CA . TYR A 1 109 ? -0.971 10.079 12.791 1.00 96.12 109 TYR A CA 1
ATOM 820 C C . TYR A 1 109 ? -1.255 8.715 13.423 1.00 96.12 109 TYR A C 1
ATOM 822 O O . TYR A 1 109 ? -0.603 7.742 13.039 1.00 96.12 109 TYR A O 1
ATOM 830 N N . ASP A 1 110 ? -2.242 8.586 14.316 1.00 96.81 110 ASP A N 1
ATOM 831 C CA . ASP A 1 110 ? -2.669 7.268 14.778 1.00 96.81 110 ASP A CA 1
ATOM 832 C C . ASP A 1 110 ? -3.592 6.611 13.748 1.00 96.81 110 ASP A C 1
ATOM 834 O O . ASP A 1 110 ? -4.785 6.910 13.659 1.00 96.81 110 ASP A O 1
ATOM 838 N N . ILE A 1 111 ? -3.022 5.712 12.941 1.00 96.75 111 ILE A N 1
ATOM 839 C CA . ILE A 1 111 ? -3.768 5.057 11.866 1.00 96.75 111 ILE A CA 1
ATOM 840 C C . ILE A 1 111 ? -4.905 4.164 12.368 1.00 96.75 111 ILE A C 1
ATOM 842 O O . ILE A 1 111 ? -5.931 4.052 11.699 1.00 96.75 111 ILE A O 1
ATOM 846 N N . PHE A 1 112 ? -4.751 3.534 13.533 1.00 95.62 112 PHE A N 1
ATOM 847 C CA . PHE A 1 112 ? -5.779 2.640 14.053 1.00 95.62 112 PHE A CA 1
ATOM 848 C C . PHE A 1 112 ? -6.968 3.437 14.576 1.00 95.62 112 PHE A C 1
ATOM 850 O O . PHE A 1 112 ? -8.107 3.092 14.268 1.00 95.62 112 PHE A O 1
ATOM 857 N N . GLU A 1 113 ? -6.716 4.532 15.295 1.00 93.62 113 GLU A N 1
ATOM 858 C CA . GLU A 1 113 ? -7.781 5.432 15.739 1.00 93.62 113 GLU A CA 1
ATOM 859 C C . GLU A 1 113 ? -8.503 6.071 14.548 1.00 93.62 113 GLU A C 1
ATOM 861 O O . GLU A 1 113 ? -9.729 6.102 14.531 1.00 93.62 113 GLU A O 1
ATOM 866 N N . HIS A 1 114 ? -7.777 6.507 13.512 1.00 94.56 114 HIS A N 1
ATOM 867 C CA . HIS A 1 114 ? -8.393 7.088 12.314 1.00 94.56 114 HIS A CA 1
ATOM 868 C C . HIS A 1 114 ? -9.293 6.103 11.568 1.00 94.56 114 HIS A C 1
ATOM 870 O O . HIS A 1 114 ? -10.379 6.477 11.131 1.00 94.56 114 HIS A O 1
ATOM 876 N N . ILE A 1 115 ? -8.866 4.844 11.432 1.00 93.56 115 ILE A N 1
ATOM 877 C CA . ILE A 1 115 ? -9.699 3.805 10.820 1.00 93.56 115 ILE A CA 1
ATOM 878 C C . ILE A 1 115 ? -10.918 3.500 11.700 1.00 93.56 115 ILE A C 1
ATOM 880 O O . ILE A 1 115 ? -12.016 3.355 11.175 1.00 93.56 115 ILE A O 1
ATOM 884 N N . ALA A 1 116 ? -10.751 3.415 13.023 1.00 90.69 116 ALA A N 1
ATOM 885 C CA . ALA A 1 116 ? -11.855 3.127 13.939 1.00 90.69 116 ALA A CA 1
ATOM 886 C C . ALA A 1 116 ? -12.884 4.271 14.020 1.00 90.69 116 ALA A C 1
ATOM 888 O O . ALA A 1 116 ? -14.076 4.015 14.183 1.00 90.69 116 ALA A O 1
ATOM 889 N N . ALA A 1 117 ? -12.426 5.521 13.917 1.00 89.69 117 ALA A N 1
ATOM 890 C CA . ALA A 1 117 ? -13.260 6.715 13.992 1.00 89.69 117 ALA A CA 1
ATOM 891 C C . ALA A 1 117 ? -14.009 7.018 12.681 1.00 89.69 117 ALA A C 1
ATOM 893 O O . ALA A 1 117 ? -15.077 7.635 12.717 1.00 89.69 117 ALA A O 1
ATOM 894 N N . ASP A 1 118 ? -13.475 6.611 11.524 1.00 86.81 118 ASP A N 1
ATOM 895 C CA . ASP A 1 118 ? -14.088 6.879 10.221 1.00 86.81 118 ASP A CA 1
ATOM 896 C C . ASP A 1 118 ? -15.080 5.779 9.814 1.00 86.81 118 ASP A C 1
ATOM 898 O O . ASP A 1 118 ? -14.736 4.787 9.175 1.00 86.81 118 ASP A O 1
ATOM 902 N N . THR A 1 119 ? -16.346 5.984 10.171 1.00 78.75 119 THR A N 1
ATOM 903 C CA . THR A 1 119 ? -17.451 5.044 9.919 1.00 78.75 119 THR A CA 1
ATOM 904 C C . THR A 1 119 ? -18.090 5.184 8.534 1.00 78.75 119 THR A C 1
ATOM 906 O O . THR A 1 119 ? -19.113 4.556 8.253 1.00 78.75 119 THR A O 1
ATOM 909 N N . LYS A 1 120 ? -17.534 6.021 7.649 1.00 80.81 120 LYS A N 1
ATOM 910 C CA . LYS A 1 120 ? -18.107 6.259 6.318 1.00 80.81 120 LYS A CA 1
ATOM 911 C C . LYS A 1 120 ? -17.896 5.064 5.393 1.00 80.81 120 LYS A C 1
ATOM 913 O O . LYS A 1 120 ? -16.854 4.415 5.402 1.00 80.81 120 LYS A O 1
ATOM 918 N N . SER A 1 121 ? -18.853 4.857 4.488 1.00 69.25 121 SER A N 1
ATOM 919 C CA . SER A 1 121 ? -18.773 3.833 3.435 1.00 69.25 121 SER A CA 1
ATOM 920 C C . SER A 1 121 ? -17.638 4.053 2.423 1.00 69.25 121 SER A C 1
ATOM 922 O O . SER A 1 121 ? -17.314 3.126 1.682 1.00 69.25 121 SER A O 1
ATOM 924 N N . ASP A 1 122 ? -17.101 5.278 2.352 1.00 73.31 122 ASP A N 1
ATOM 925 C CA . ASP A 1 122 ? -15.902 5.695 1.610 1.00 73.31 122 ASP A CA 1
ATOM 926 C C . ASP A 1 122 ? -14.856 6.348 2.544 1.00 73.31 122 ASP A C 1
ATOM 928 O O . ASP A 1 122 ? -14.245 7.383 2.244 1.00 73.31 122 ASP A O 1
ATOM 932 N N . GLY A 1 123 ? -14.701 5.753 3.729 1.00 85.88 123 GLY A N 1
ATOM 933 C CA . GLY A 1 123 ? -13.828 6.237 4.791 1.00 85.88 123 GLY A CA 1
ATOM 934 C C . GLY A 1 123 ? -12.332 6.106 4.493 1.00 85.88 123 GLY A C 1
ATOM 935 O O . GLY A 1 123 ? -11.896 5.659 3.435 1.00 85.88 123 GLY A O 1
ATOM 936 N N . PHE A 1 124 ? -11.511 6.505 5.457 1.00 92.38 124 PHE A N 1
ATOM 937 C CA . PHE A 1 124 ? -10.052 6.536 5.382 1.00 92.38 124 PHE A CA 1
ATOM 938 C C . PHE A 1 124 ? -9.418 5.194 4.968 1.00 92.38 124 PHE A C 1
ATOM 940 O O . PHE A 1 124 ? -8.411 5.188 4.256 1.00 92.38 124 PHE A O 1
ATOM 947 N N . ILE A 1 125 ? -10.028 4.056 5.325 1.00 94.19 125 ILE A N 1
ATOM 948 C CA . ILE A 1 125 ? -9.558 2.738 4.876 1.00 94.19 125 ILE A CA 1
ATOM 949 C C . ILE A 1 125 ? -9.527 2.609 3.344 1.00 94.19 125 ILE A C 1
ATOM 951 O O . ILE A 1 125 ? -8.645 1.944 2.803 1.00 94.19 125 ILE A O 1
ATOM 955 N N . ASP A 1 126 ? -10.422 3.279 2.617 1.00 92.62 126 ASP A N 1
ATOM 956 C CA . ASP A 1 126 ? -10.424 3.222 1.156 1.00 92.62 126 ASP A CA 1
ATOM 957 C C . ASP A 1 126 ? -9.191 3.905 0.558 1.00 92.62 126 ASP A C 1
ATOM 959 O O . ASP A 1 126 ? -8.675 3.419 -0.445 1.00 92.62 126 ASP A O 1
ATOM 963 N N . ASP A 1 127 ? -8.654 4.960 1.184 1.00 94.50 127 ASP A N 1
ATOM 964 C CA . ASP A 1 127 ? -7.389 5.577 0.760 1.00 94.50 127 ASP A CA 1
ATOM 965 C C . ASP A 1 127 ? -6.190 4.636 1.002 1.00 94.50 127 ASP A C 1
ATOM 967 O O . ASP A 1 127 ? -5.306 4.527 0.145 1.00 94.50 127 ASP A O 1
ATOM 971 N N . VAL A 1 128 ? -6.191 3.897 2.121 1.00 96.44 128 VAL A N 1
ATOM 972 C CA . VAL A 1 128 ? -5.189 2.857 2.435 1.00 96.44 128 VAL A CA 1
ATOM 973 C C . VAL A 1 128 ? -5.224 1.735 1.392 1.00 96.44 128 VAL A C 1
ATOM 975 O O . VAL A 1 128 ? -4.186 1.376 0.827 1.00 96.44 128 VAL A O 1
ATOM 978 N N . ARG A 1 129 ? -6.420 1.219 1.085 1.00 95.75 129 ARG A N 1
ATOM 979 C CA . ARG A 1 129 ? -6.646 0.189 0.058 1.00 95.75 129 ARG A CA 1
ATOM 980 C C . ARG A 1 129 ? -6.213 0.673 -1.320 1.00 95.75 129 ARG A C 1
ATOM 982 O O . ARG A 1 129 ? -5.518 -0.038 -2.043 1.00 95.75 129 ARG A O 1
ATOM 989 N N . ASP A 1 130 ? -6.572 1.903 -1.671 1.00 94.25 130 ASP A N 1
ATOM 990 C CA . ASP A 1 130 ? -6.211 2.533 -2.936 1.00 94.25 130 ASP A CA 1
ATOM 991 C C . ASP A 1 130 ? -4.696 2.609 -3.139 1.00 94.25 130 ASP A C 1
ATOM 993 O O . ASP A 1 130 ? -4.211 2.341 -4.243 1.00 94.25 130 ASP A O 1
ATOM 997 N N . LEU A 1 131 ? -3.956 3.017 -2.105 1.00 97.62 131 LEU A N 1
ATOM 998 C CA . LEU A 1 131 ? -2.498 3.081 -2.136 1.00 97.62 131 LEU A CA 1
ATOM 999 C C . LEU A 1 131 ? -1.903 1.677 -2.290 1.00 97.62 131 LEU A C 1
ATOM 1001 O O . LEU A 1 131 ? -1.098 1.443 -3.194 1.00 97.62 131 LEU A O 1
ATOM 1005 N N . ARG A 1 13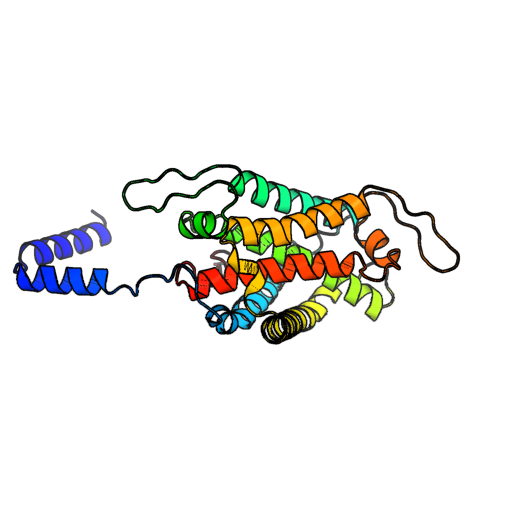2 ? -2.355 0.730 -1.463 1.00 97.94 132 ARG A N 1
ATOM 1006 C CA . ARG A 1 132 ? -1.889 -0.663 -1.460 1.00 97.94 132 ARG A CA 1
ATOM 1007 C C . ARG A 1 132 ? -2.070 -1.346 -2.816 1.00 97.94 132 ARG A C 1
ATOM 1009 O O . ARG A 1 132 ? -1.128 -1.935 -3.349 1.00 97.94 132 ARG A O 1
ATOM 1016 N N . ARG A 1 133 ? -3.242 -1.179 -3.429 1.00 97.31 133 ARG A N 1
ATOM 1017 C CA . ARG A 1 133 ? -3.578 -1.709 -4.760 1.00 97.31 133 ARG A CA 1
ATOM 1018 C C . ARG A 1 133 ? -2.694 -1.119 -5.863 1.00 97.31 133 ARG A C 1
ATOM 1020 O O . ARG A 1 133 ? -2.252 -1.843 -6.749 1.00 97.31 133 ARG A O 1
ATOM 1027 N N . TYR A 1 134 ? -2.368 0.172 -5.805 1.00 97.12 134 TYR A N 1
ATOM 1028 C CA . TYR A 1 134 ? -1.470 0.787 -6.794 1.00 97.12 134 TYR A CA 1
ATOM 1029 C C . TYR A 1 134 ? -0.009 0.351 -6.632 1.00 97.12 134 TYR A C 1
ATOM 1031 O O . TYR A 1 134 ? 0.697 0.210 -7.630 1.00 97.12 134 TYR A O 1
ATOM 1039 N N . LEU A 1 135 ? 0.443 0.082 -5.404 1.00 98.62 135 LEU A N 1
ATOM 1040 C CA . LEU A 1 135 ? 1.759 -0.522 -5.166 1.00 98.62 135 LEU A CA 1
ATOM 1041 C C . LEU A 1 135 ? 1.825 -1.950 -5.725 1.00 98.62 135 LEU A C 1
ATOM 1043 O O . LEU A 1 135 ? 2.856 -2.353 -6.261 1.00 98.62 135 LEU A O 1
ATOM 1047 N N . MET A 1 136 ? 0.726 -2.711 -5.637 1.00 98.50 136 MET A N 1
ATOM 1048 C CA . MET A 1 136 ? 0.619 -4.034 -6.261 1.00 98.50 136 MET A CA 1
ATOM 1049 C C . MET A 1 136 ? 0.702 -3.933 -7.787 1.00 98.50 136 MET A C 1
ATOM 1051 O O . MET A 1 136 ? 1.486 -4.653 -8.398 1.00 98.50 136 MET A O 1
ATOM 1055 N N . LEU A 1 137 ? -0.040 -3.000 -8.397 1.00 97.44 137 LEU A N 1
ATOM 1056 C CA . LEU A 1 137 ? 0.008 -2.754 -9.843 1.00 97.44 137 LEU A CA 1
ATOM 1057 C C . LEU A 1 137 ? 1.417 -2.404 -10.332 1.00 97.44 137 LEU A C 1
ATOM 1059 O O . LEU A 1 137 ? 1.853 -2.920 -11.360 1.00 97.44 137 LEU A O 1
ATOM 1063 N N . ALA A 1 138 ? 2.141 -1.553 -9.598 1.00 97.75 138 ALA A N 1
ATOM 1064 C CA . ALA A 1 138 ? 3.494 -1.156 -9.971 1.00 97.75 138 ALA A CA 1
ATOM 1065 C C . ALA A 1 138 ? 4.457 -2.356 -10.034 1.00 97.75 138 ALA A C 1
ATOM 1067 O O . ALA A 1 138 ? 5.212 -2.486 -10.998 1.00 97.75 138 ALA A O 1
ATOM 1068 N N . GLU A 1 139 ? 4.412 -3.255 -9.046 1.00 98.38 139 GLU A N 1
ATOM 1069 C CA . GLU A 1 139 ? 5.213 -4.484 -9.073 1.00 98.38 139 GLU A CA 1
ATOM 1070 C C . GLU A 1 139 ? 4.739 -5.461 -10.154 1.00 98.38 139 GLU A C 1
ATOM 1072 O O . GLU A 1 139 ? 5.566 -6.007 -10.884 1.00 98.38 139 GLU A O 1
ATOM 1077 N N . ALA A 1 140 ? 3.426 -5.654 -10.284 1.00 98.12 140 ALA A N 1
ATOM 1078 C CA . ALA A 1 140 ? 2.832 -6.558 -11.260 1.00 98.12 140 ALA A CA 1
ATOM 1079 C C . ALA A 1 140 ? 3.219 -6.192 -12.698 1.00 98.12 140 ALA A C 1
ATOM 1081 O O . ALA A 1 140 ? 3.542 -7.063 -13.504 1.00 98.12 140 ALA A O 1
ATOM 1082 N N . GLU A 1 141 ? 3.265 -4.898 -13.008 1.00 97.75 141 GLU A N 1
ATOM 1083 C CA . GLU A 1 141 ? 3.741 -4.402 -14.295 1.00 97.75 141 GLU A CA 1
ATOM 1084 C C . GLU A 1 141 ? 5.221 -4.703 -14.524 1.00 97.75 141 GLU A C 1
ATOM 1086 O O . GLU A 1 141 ? 5.584 -5.156 -15.606 1.00 97.75 141 GLU A O 1
ATOM 1091 N N . ILE A 1 142 ? 6.080 -4.519 -13.519 1.00 97.06 142 ILE A N 1
ATOM 1092 C CA . ILE A 1 142 ? 7.502 -4.873 -13.633 1.00 97.06 142 ILE A CA 1
ATOM 1093 C C . ILE A 1 142 ? 7.686 -6.381 -13.824 1.00 97.06 142 ILE A C 1
ATOM 1095 O O . ILE A 1 142 ? 8.493 -6.794 -14.659 1.00 97.06 142 ILE A O 1
ATOM 1099 N N . ALA A 1 143 ? 6.946 -7.202 -13.080 1.00 97.44 143 ALA A N 1
ATOM 1100 C CA . ALA A 1 143 ? 6.982 -8.653 -13.218 1.00 97.44 143 ALA A CA 1
ATOM 1101 C C . ALA A 1 143 ? 6.552 -9.087 -14.629 1.00 97.44 143 ALA A C 1
ATOM 1103 O O . ALA A 1 143 ? 7.261 -9.852 -15.281 1.00 97.44 143 ALA A O 1
ATOM 1104 N N . ALA A 1 144 ? 5.458 -8.524 -15.147 1.00 96.81 144 ALA A N 1
ATOM 1105 C CA . ALA A 1 144 ? 4.958 -8.840 -16.479 1.00 96.81 144 ALA A CA 1
ATOM 1106 C C . ALA A 1 144 ? 5.893 -8.355 -17.602 1.00 96.81 144 ALA A C 1
ATOM 1108 O O . ALA A 1 144 ? 6.130 -9.094 -18.556 1.00 96.81 144 ALA A O 1
ATOM 1109 N N . ARG A 1 145 ? 6.489 -7.159 -17.474 1.00 95.06 145 ARG A N 1
ATOM 1110 C CA . ARG A 1 145 ? 7.525 -6.667 -18.403 1.00 95.06 145 ARG A CA 1
ATOM 1111 C C . ARG A 1 145 ? 8.713 -7.616 -18.480 1.00 95.06 145 ARG A C 1
ATOM 1113 O O . ARG A 1 145 ? 9.172 -7.929 -19.573 1.00 95.06 145 ARG A O 1
ATOM 1120 N N . LYS A 1 146 ? 9.187 -8.101 -17.326 1.00 93.69 146 LYS A N 1
ATOM 1121 C CA . LYS A 1 146 ? 10.292 -9.067 -17.248 1.00 93.69 146 LYS A CA 1
ATOM 1122 C C . LYS A 1 146 ? 9.917 -10.411 -17.871 1.00 93.69 146 LYS A C 1
ATOM 1124 O O . LYS A 1 146 ? 10.707 -10.949 -18.634 1.00 93.69 146 LYS A O 1
ATOM 1129 N N . ALA A 1 147 ? 8.723 -10.926 -17.578 1.00 93.12 147 ALA A N 1
ATOM 1130 C CA . ALA A 1 147 ? 8.257 -12.205 -18.110 1.00 93.12 147 ALA A CA 1
ATOM 1131 C C . ALA A 1 147 ? 8.055 -12.173 -19.635 1.00 93.12 147 ALA A C 1
ATOM 1133 O O . ALA A 1 147 ? 8.408 -13.127 -20.322 1.00 93.12 147 ALA A O 1
ATOM 1134 N N . GLY A 1 148 ? 7.513 -11.073 -20.165 1.00 90.75 148 GLY A N 1
ATOM 1135 C CA . GLY A 1 148 ? 7.291 -10.894 -21.601 1.00 90.75 148 GLY A CA 1
ATOM 1136 C C . GLY A 1 148 ? 8.493 -10.344 -22.369 1.00 90.75 148 GLY A C 1
ATOM 1137 O O . GLY A 1 148 ? 8.454 -10.323 -23.594 1.00 90.75 148 GLY A O 1
ATOM 1138 N N . ASN A 1 149 ? 9.538 -9.883 -21.673 1.00 90.62 149 ASN A N 1
ATOM 1139 C CA . ASN A 1 149 ? 10.632 -9.092 -22.242 1.00 90.62 149 ASN A CA 1
ATOM 1140 C C . ASN A 1 149 ? 10.123 -7.899 -23.084 1.00 90.62 149 ASN A C 1
ATOM 1142 O O . ASN A 1 149 ? 10.515 -7.709 -24.234 1.00 90.62 149 ASN A O 1
ATOM 1146 N N . VAL A 1 150 ? 9.203 -7.117 -22.510 1.00 92.19 150 VAL A N 1
ATOM 1147 C CA . VAL A 1 150 ? 8.537 -5.977 -23.165 1.00 92.19 150 VAL A CA 1
ATOM 1148 C C . VAL A 1 150 ? 8.639 -4.708 -22.326 1.00 92.19 150 VAL A C 1
ATOM 1150 O O . VAL A 1 150 ? 8.706 -4.760 -21.098 1.00 92.19 150 VAL A O 1
ATOM 1153 N N . GLU A 1 151 ? 8.601 -3.546 -22.980 1.00 87.81 151 GLU A N 1
ATOM 1154 C CA . GLU A 1 151 ? 8.606 -2.246 -22.294 1.00 87.81 151 GLU A CA 1
ATOM 1155 C C . GLU A 1 151 ? 7.267 -1.896 -21.636 1.00 87.81 151 GLU A C 1
ATOM 1157 O O . GLU A 1 151 ? 7.247 -1.135 -20.674 1.00 87.81 151 GLU A O 1
ATOM 1162 N N . ASP A 1 152 ? 6.156 -2.449 -22.120 1.00 91.00 152 ASP A N 1
ATOM 1163 C CA . ASP A 1 152 ? 4.816 -2.304 -21.549 1.00 91.00 152 ASP A CA 1
ATOM 1164 C C . ASP A 1 152 ? 4.109 -3.655 -21.647 1.00 91.00 152 ASP A C 1
ATOM 1166 O O . ASP A 1 152 ? 4.035 -4.246 -22.724 1.00 91.00 152 ASP A O 1
ATOM 1170 N N . SER A 1 153 ? 3.588 -4.155 -20.525 1.00 93.06 153 SER A N 1
ATOM 1171 C CA . SER A 1 153 ? 2.902 -5.451 -20.510 1.00 93.06 153 SER A CA 1
ATOM 1172 C C . SER A 1 153 ? 1.493 -5.421 -21.118 1.00 93.06 153 SER A C 1
ATOM 1174 O O . SER A 1 153 ? 0.823 -6.453 -21.184 1.00 93.06 153 SER A O 1
ATOM 1176 N N . GLY A 1 154 ? 0.981 -4.251 -21.513 1.00 91.12 154 GLY A N 1
ATOM 1177 C CA . GLY A 1 154 ? -0.424 -4.089 -21.863 1.00 91.12 154 GLY A CA 1
ATOM 1178 C C . GLY A 1 154 ? -1.285 -4.385 -20.639 1.00 91.12 154 GLY A C 1
ATOM 1179 O O . GLY A 1 154 ? -1.319 -3.572 -19.721 1.00 91.12 154 GLY A O 1
ATOM 1180 N N . ARG A 1 155 ? -1.954 -5.541 -20.613 1.00 92.12 155 ARG A N 1
ATOM 1181 C CA . ARG A 1 155 ? -2.715 -6.049 -19.455 1.00 92.12 155 ARG A CA 1
ATOM 1182 C C . ARG A 1 155 ? -2.047 -7.235 -18.747 1.00 92.12 155 ARG A C 1
ATOM 1184 O O . ARG A 1 155 ? -2.628 -7.771 -17.810 1.00 92.12 155 ARG A O 1
ATOM 1191 N N . GLY A 1 156 ? -0.840 -7.637 -19.156 1.00 93.06 156 GLY A N 1
ATOM 1192 C CA . GLY A 1 156 ? -0.139 -8.806 -18.607 1.00 93.06 156 GLY A CA 1
ATOM 1193 C C . GLY A 1 156 ? 0.154 -8.718 -17.104 1.00 93.06 156 GLY A C 1
ATOM 1194 O O . GLY A 1 156 ? 0.324 -9.738 -16.444 1.00 93.06 156 GLY A O 1
ATOM 1195 N N . TYR A 1 157 ? 0.148 -7.514 -16.522 1.00 94.62 157 TYR A N 1
ATOM 1196 C CA . TYR A 1 157 ? 0.219 -7.331 -15.068 1.00 94.62 157 TYR A CA 1
ATOM 1197 C C . TYR A 1 157 ? -0.927 -8.017 -14.307 1.00 94.62 157 TYR A C 1
ATOM 1199 O O . TYR A 1 157 ? -0.736 -8.411 -13.159 1.00 94.62 157 TYR A O 1
ATOM 1207 N N . LEU A 1 158 ? -2.106 -8.200 -14.916 1.00 95.88 158 LEU A N 1
ATOM 1208 C CA . LEU A 1 158 ? -3.251 -8.853 -14.265 1.00 95.88 158 LEU A CA 1
ATOM 1209 C C . LEU A 1 158 ? -2.960 -10.314 -13.899 1.00 95.88 158 LEU A C 1
ATOM 1211 O O . LEU A 1 158 ? -3.488 -10.811 -12.898 1.00 95.88 158 LEU A O 1
ATOM 1215 N N . ASP A 1 159 ? -2.095 -10.971 -14.673 1.00 96.81 159 ASP A N 1
ATOM 1216 C CA . ASP A 1 159 ? -1.699 -12.366 -14.468 1.00 96.81 159 ASP A CA 1
ATOM 1217 C C . ASP A 1 159 ? -0.729 -12.519 -13.287 1.00 96.81 159 ASP A C 1
ATOM 1219 O O . ASP A 1 159 ? -0.605 -13.598 -12.715 1.00 96.81 159 ASP A O 1
ATOM 1223 N N . GLN A 1 160 ? -0.077 -11.427 -12.876 1.00 98.06 160 GLN A N 1
ATOM 1224 C CA . GLN A 1 160 ? 0.906 -11.419 -11.788 1.00 98.06 160 GLN A CA 1
ATOM 1225 C C . GLN A 1 160 ? 0.273 -11.160 -10.413 1.00 98.06 160 GLN A C 1
ATOM 1227 O O . GLN A 1 160 ? 0.890 -11.445 -9.388 1.00 98.06 160 GLN A O 1
ATOM 1232 N N . LEU A 1 161 ? -0.953 -10.620 -10.375 1.00 98.19 161 LEU A N 1
ATOM 1233 C CA . LEU A 1 161 ? -1.576 -10.120 -9.143 1.00 98.19 161 LEU A CA 1
ATOM 1234 C C . LEU A 1 161 ? -1.691 -11.190 -8.053 1.00 98.19 161 LEU A C 1
ATOM 1236 O O . LEU A 1 161 ? -1.319 -10.925 -6.914 1.00 98.19 161 LEU A O 1
ATOM 1240 N N . GLN A 1 162 ? -2.169 -12.393 -8.394 1.00 98.50 162 GLN A N 1
ATOM 1241 C CA . GLN A 1 162 ? -2.369 -13.448 -7.394 1.00 98.50 162 GLN A CA 1
ATOM 1242 C C . GLN A 1 162 ? -1.037 -13.942 -6.821 1.00 98.50 162 GLN A C 1
ATOM 1244 O O . GLN A 1 162 ? -0.905 -14.064 -5.611 1.00 98.50 162 GLN A O 1
ATOM 1249 N N . ALA A 1 163 ? -0.025 -14.148 -7.669 1.00 98.50 163 ALA A N 1
ATOM 1250 C CA . ALA A 1 163 ? 1.291 -14.590 -7.211 1.00 98.50 163 ALA A CA 1
ATOM 1251 C C . ALA A 1 163 ? 1.948 -13.566 -6.267 1.00 98.50 163 ALA A C 1
ATOM 1253 O O . ALA A 1 163 ? 2.585 -13.943 -5.286 1.00 98.50 163 ALA A O 1
ATOM 1254 N N . ILE A 1 164 ? 1.766 -12.268 -6.535 1.00 98.69 164 ILE A N 1
ATOM 1255 C CA . ILE A 1 164 ? 2.246 -11.192 -5.657 1.00 98.69 164 ILE A CA 1
ATOM 1256 C C . ILE A 1 164 ? 1.477 -11.184 -4.331 1.00 98.69 164 ILE A C 1
ATOM 1258 O O . ILE A 1 164 ? 2.100 -11.115 -3.274 1.00 98.69 164 ILE A O 1
ATOM 1262 N N . ALA A 1 165 ? 0.147 -11.285 -4.382 1.00 98.62 165 ALA A N 1
ATOM 1263 C CA . ALA A 1 165 ? -0.714 -11.355 -3.204 1.00 98.62 165 ALA A CA 1
ATOM 1264 C C . ALA A 1 165 ? -0.335 -12.532 -2.287 1.00 98.62 165 ALA A C 1
ATOM 1266 O O . ALA A 1 165 ? -0.125 -12.337 -1.089 1.00 98.62 165 ALA A O 1
ATOM 1267 N N . ASP A 1 166 ? -0.164 -13.728 -2.854 1.00 98.62 166 ASP A N 1
ATOM 1268 C CA . ASP A 1 166 ? 0.258 -14.926 -2.122 1.00 98.62 166 ASP A CA 1
ATOM 1269 C C . ASP A 1 166 ? 1.671 -14.761 -1.536 1.00 98.62 166 ASP A C 1
ATOM 1271 O O . ASP A 1 166 ? 1.925 -15.129 -0.387 1.00 98.62 166 ASP A O 1
ATOM 1275 N N . GLY A 1 167 ? 2.588 -14.159 -2.302 1.00 98.69 167 GLY A N 1
ATOM 1276 C CA . GLY A 1 167 ? 3.952 -13.876 -1.860 1.00 98.69 167 GLY A CA 1
ATOM 1277 C C . GLY A 1 167 ? 4.025 -12.876 -0.703 1.00 98.69 167 GLY A C 1
ATOM 1278 O O . GLY A 1 167 ? 4.861 -13.029 0.188 1.00 98.69 167 GLY A O 1
ATOM 1279 N N . ASP A 1 168 ? 3.143 -11.876 -0.672 1.00 98.69 168 ASP A N 1
ATOM 1280 C CA . ASP A 1 168 ? 3.051 -10.941 0.450 1.00 98.69 168 ASP A CA 1
ATOM 1281 C C . ASP A 1 168 ? 2.549 -11.622 1.721 1.00 98.69 168 ASP A C 1
ATOM 1283 O O . ASP A 1 168 ? 3.134 -11.402 2.781 1.00 98.69 168 ASP A O 1
ATOM 1287 N N . VAL A 1 169 ? 1.524 -12.478 1.622 1.00 98.69 169 VAL A N 1
ATOM 1288 C CA . VAL A 1 169 ? 1.027 -13.264 2.765 1.00 98.69 169 VAL A CA 1
ATOM 1289 C C . VAL A 1 169 ? 2.145 -14.142 3.323 1.00 98.69 169 VAL A C 1
ATOM 1291 O O . VAL A 1 169 ? 2.456 -14.055 4.510 1.00 98.69 169 VAL A O 1
ATOM 1294 N N . ALA A 1 170 ? 2.816 -14.912 2.461 1.00 98.56 170 ALA A N 1
ATOM 1295 C CA . ALA A 1 170 ? 3.910 -15.786 2.872 1.00 98.56 170 ALA A CA 1
ATOM 1296 C C . ALA A 1 170 ? 5.058 -15.009 3.542 1.00 98.56 170 ALA A C 1
ATOM 1298 O O . ALA A 1 170 ? 5.602 -15.449 4.558 1.00 98.56 170 ALA A O 1
ATOM 1299 N N . ASN A 1 171 ? 5.409 -13.832 3.008 1.00 98.44 171 ASN A N 1
ATOM 1300 C CA . ASN A 1 171 ? 6.449 -12.986 3.588 1.00 98.44 171 ASN A CA 1
ATOM 1301 C C . ASN A 1 171 ? 6.046 -12.434 4.960 1.00 98.44 171 ASN A C 1
ATOM 1303 O O . ASN A 1 171 ? 6.857 -12.442 5.884 1.00 98.44 171 ASN A O 1
ATOM 1307 N N . ILE A 1 172 ? 4.802 -11.975 5.114 1.00 98.38 172 ILE A N 1
ATOM 1308 C CA . ILE A 1 172 ? 4.298 -11.472 6.394 1.00 98.38 172 ILE A CA 1
ATOM 1309 C C . ILE A 1 172 ? 4.312 -12.585 7.447 1.00 98.38 172 ILE A C 1
ATOM 1311 O O . ILE A 1 172 ? 4.820 -12.367 8.545 1.00 98.38 172 ILE A O 1
ATOM 1315 N N . GLU A 1 173 ? 3.831 -13.784 7.114 1.00 97.94 173 GLU A N 1
ATOM 1316 C CA . GLU A 1 173 ? 3.860 -14.942 8.017 1.00 97.94 173 GLU A CA 1
ATOM 1317 C C . GLU A 1 173 ? 5.292 -15.312 8.436 1.00 97.94 173 GLU A C 1
ATOM 1319 O O . GLU A 1 173 ? 5.550 -15.639 9.595 1.00 97.94 173 GLU A O 1
ATOM 1324 N N . GLU A 1 174 ? 6.250 -15.245 7.508 1.00 97.69 174 GLU A N 1
ATOM 1325 C CA . GLU A 1 174 ? 7.667 -15.451 7.810 1.00 97.69 174 GLU A CA 1
ATOM 1326 C C . GLU A 1 174 ? 8.210 -14.395 8.779 1.00 97.69 174 GLU A C 1
ATOM 1328 O O . GLU A 1 174 ? 8.875 -14.736 9.761 1.00 97.69 174 GLU A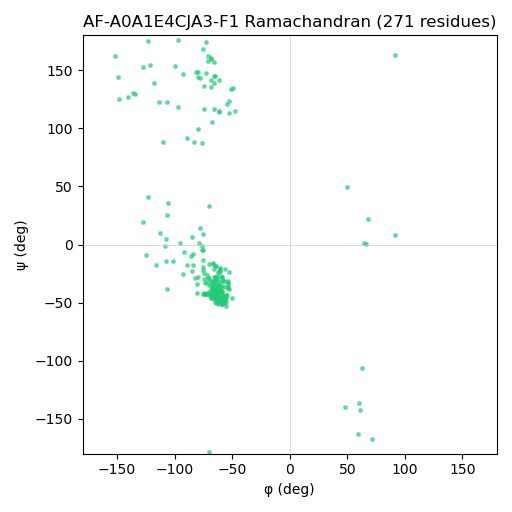 O 1
ATOM 1333 N N . LYS A 1 175 ? 7.902 -13.116 8.544 1.00 96.06 175 LYS A N 1
ATOM 1334 C CA . LYS A 1 175 ? 8.329 -12.024 9.426 1.00 96.06 175 LYS A CA 1
ATOM 1335 C C . LYS A 1 175 ? 7.669 -12.100 10.800 1.00 96.06 175 LYS A C 1
ATOM 1337 O O . LYS A 1 175 ? 8.349 -11.814 11.785 1.00 96.06 175 LYS A O 1
ATOM 1342 N N . GLU A 1 176 ? 6.414 -12.534 10.891 1.00 95.69 176 GLU A N 1
ATOM 1343 C CA . GLU A 1 176 ? 5.750 -12.767 12.177 1.00 95.69 176 GLU A CA 1
ATOM 1344 C C . GLU A 1 176 ? 6.443 -13.891 12.956 1.00 95.69 176 GLU A C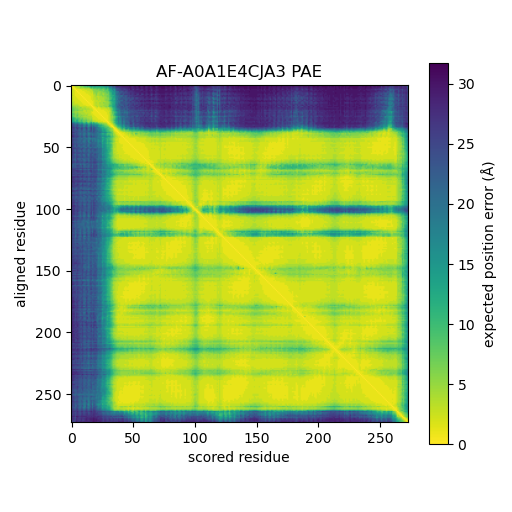 1
ATOM 1346 O O . GLU A 1 176 ? 6.717 -13.722 14.141 1.00 95.69 176 GLU A O 1
ATOM 1351 N N . ARG A 1 177 ? 6.843 -14.994 12.305 1.00 95.81 177 ARG A N 1
ATOM 1352 C CA . ARG A 1 177 ? 7.634 -16.049 12.972 1.00 95.81 177 ARG A CA 1
ATOM 1353 C C . ARG A 1 177 ? 8.980 -15.540 13.497 1.00 95.81 177 ARG A C 1
ATOM 1355 O O . ARG A 1 177 ? 9.423 -15.978 14.554 1.00 95.81 177 ARG A O 1
ATOM 1362 N N . ALA A 1 178 ? 9.634 -14.638 12.765 1.00 95.12 178 ALA A N 1
ATOM 1363 C CA . ALA A 1 178 ? 10.962 -14.137 13.119 1.00 95.12 178 ALA A CA 1
ATOM 1364 C C . ALA A 1 178 ? 10.941 -13.035 14.194 1.00 95.12 178 ALA A C 1
ATOM 1366 O O . ALA A 1 178 ? 11.796 -13.015 15.079 1.00 95.12 178 ALA A O 1
ATOM 1367 N N . TYR A 1 179 ? 9.993 -12.099 14.112 1.00 91.69 179 TYR A N 1
ATOM 1368 C CA . TYR A 1 179 ? 10.009 -10.864 14.909 1.00 91.69 179 TYR A CA 1
ATOM 1369 C C . TYR A 1 179 ? 8.734 -10.643 15.735 1.00 91.69 179 TYR A C 1
ATOM 1371 O O . TYR A 1 179 ? 8.691 -9.729 16.575 1.00 91.69 179 TYR A O 1
ATOM 1379 N N . GLY A 1 180 ? 7.703 -11.460 15.516 1.00 92.62 180 GLY A N 1
ATOM 1380 C CA . GLY A 1 180 ? 6.356 -11.255 16.032 1.00 92.62 180 GLY A CA 1
ATOM 1381 C C . GLY A 1 180 ? 5.746 -9.936 15.560 1.00 92.62 180 GLY A C 1
ATOM 1382 O O . GLY A 1 180 ? 6.283 -9.239 14.691 1.00 92.62 180 GLY A O 1
ATOM 1383 N N . SER A 1 181 ? 4.684 -9.527 16.253 1.00 92.19 181 SER A N 1
ATOM 1384 C CA . SER A 1 181 ? 3.871 -8.337 15.964 1.00 92.19 181 SER A CA 1
ATOM 1385 C C . SER A 1 181 ? 4.573 -6.987 16.244 1.00 92.19 181 SER A C 1
ATOM 1387 O O . SER A 1 181 ? 3.959 -6.004 16.657 1.00 92.19 181 SER A O 1
ATOM 1389 N N . SER A 1 182 ? 5.894 -6.924 16.051 1.00 91.94 182 SER A N 1
ATOM 1390 C CA . SER A 1 182 ? 6.776 -5.776 16.298 1.00 91.94 182 SER A CA 1
ATOM 1391 C C . SER A 1 182 ? 6.327 -4.482 15.616 1.00 91.94 182 SER A C 1
ATOM 1393 O O . SER A 1 182 ? 6.490 -3.407 16.193 1.00 91.94 182 SER A O 1
ATOM 1395 N N . TRP A 1 183 ? 5.714 -4.586 14.437 1.00 94.50 183 TRP A N 1
ATOM 1396 C CA . TRP A 1 183 ? 5.266 -3.460 13.618 1.00 94.50 183 TRP A CA 1
ATOM 1397 C C . TRP A 1 183 ? 4.168 -2.609 14.277 1.00 94.50 183 TRP A C 1
ATOM 1399 O O . TRP A 1 183 ? 4.109 -1.408 14.022 1.00 94.50 183 TRP A O 1
ATOM 1409 N N . LYS A 1 184 ? 3.345 -3.200 15.157 1.00 94.44 184 LYS A N 1
ATOM 1410 C CA . LYS A 1 184 ? 2.246 -2.519 15.869 1.00 94.44 184 LYS A CA 1
ATOM 1411 C C . LYS A 1 184 ? 2.490 -2.290 17.364 1.00 94.44 184 LYS A C 1
ATOM 1413 O O . LYS A 1 184 ? 1.677 -1.644 18.016 1.00 94.44 184 LYS A O 1
ATOM 1418 N N . ARG A 1 185 ? 3.633 -2.732 17.917 1.00 90.50 185 ARG A N 1
ATOM 1419 C CA . ARG A 1 185 ? 3.957 -2.623 19.363 1.00 90.50 185 ARG A CA 1
ATOM 1420 C C . ARG A 1 185 ? 3.909 -1.199 19.930 1.00 90.50 185 ARG A C 1
ATOM 1422 O O . ARG A 1 185 ? 3.835 -1.034 21.140 1.00 90.50 185 ARG A O 1
ATOM 1429 N N . ARG A 1 186 ? 4.018 -0.175 19.080 1.00 89.69 186 ARG A N 1
ATOM 1430 C CA . ARG A 1 186 ? 3.993 1.247 19.467 1.00 89.69 186 ARG A CA 1
ATOM 1431 C C . ARG A 1 186 ? 2.680 1.944 19.079 1.00 89.69 186 ARG A C 1
ATOM 1433 O O . ARG A 1 186 ? 2.681 3.152 18.860 1.00 89.69 186 ARG A O 1
ATOM 1440 N N . GLY A 1 187 ? 1.589 1.189 18.958 1.00 92.62 187 GLY A N 1
ATOM 1441 C CA . GLY A 1 187 ? 0.278 1.722 18.583 1.00 92.62 187 GLY A CA 1
ATOM 1442 C C . GLY A 1 187 ? 0.197 2.151 17.116 1.00 92.62 187 GLY A C 1
ATOM 1443 O O . GLY A 1 187 ? 1.076 1.824 16.308 1.00 92.62 187 GLY A O 1
ATOM 1444 N N . GLY A 1 188 ? -0.866 2.880 16.767 1.00 94.69 188 GLY A N 1
ATOM 1445 C CA . GLY A 1 188 ? -1.133 3.271 15.385 1.00 94.69 188 GLY A CA 1
ATOM 1446 C C . GLY A 1 188 ? -0.144 4.306 14.862 1.00 94.69 188 GLY A C 1
ATOM 1447 O O . GLY A 1 188 ? 0.283 4.198 13.716 1.00 94.69 188 GLY A O 1
ATOM 1448 N N . ILE A 1 189 ? 0.327 5.230 15.706 1.00 95.88 189 ILE A N 1
ATOM 1449 C CA . ILE A 1 189 ? 1.413 6.158 15.330 1.00 95.88 189 ILE A CA 1
ATOM 1450 C C . ILE A 1 189 ? 2.674 5.378 14.942 1.00 95.88 189 ILE A C 1
ATOM 1452 O O . ILE A 1 189 ? 3.295 5.640 13.911 1.00 95.88 189 ILE A O 1
ATOM 1456 N N . GLY A 1 190 ? 3.054 4.385 15.751 1.00 94.62 190 GLY A N 1
ATOM 1457 C CA . GLY A 1 190 ? 4.199 3.528 15.464 1.00 94.62 190 GLY A CA 1
ATOM 1458 C C . GLY A 1 190 ? 4.050 2.774 14.146 1.00 94.62 190 GLY A C 1
ATOM 1459 O O . GLY A 1 190 ? 4.981 2.774 13.339 1.00 94.62 190 GLY A O 1
ATOM 1460 N N . ALA A 1 191 ? 2.874 2.185 13.914 1.00 96.69 191 ALA A N 1
ATOM 1461 C CA . ALA A 1 191 ? 2.556 1.486 12.674 1.00 96.69 191 ALA A CA 1
ATOM 1462 C C . ALA A 1 191 ? 2.629 2.424 11.455 1.00 96.69 191 ALA A C 1
ATOM 1464 O O . ALA A 1 191 ? 3.272 2.074 10.466 1.00 96.69 191 ALA A O 1
ATOM 1465 N N . PHE A 1 192 ? 2.069 3.637 11.549 1.00 97.69 192 PHE A N 1
ATOM 1466 C CA . PHE A 1 192 ? 2.169 4.662 10.505 1.00 97.69 192 PHE A CA 1
ATOM 1467 C C . PHE A 1 192 ? 3.623 5.002 10.171 1.00 97.69 192 PHE A C 1
ATOM 1469 O O . PHE A 1 192 ? 4.042 4.926 9.015 1.00 97.69 192 PHE A O 1
ATOM 1476 N N . MET A 1 193 ? 4.438 5.279 11.189 1.00 96.44 193 MET A N 1
ATOM 1477 C CA . MET A 1 193 ? 5.847 5.639 11.004 1.00 96.44 193 MET A CA 1
ATOM 1478 C C . MET A 1 193 ? 6.681 4.516 10.363 1.00 96.44 193 MET A C 1
ATOM 1480 O O . MET A 1 193 ? 7.695 4.785 9.713 1.00 96.44 193 MET A O 1
ATOM 1484 N N . MET A 1 194 ? 6.299 3.243 10.524 1.00 93.75 194 MET A N 1
ATOM 1485 C CA . MET A 1 194 ? 6.974 2.131 9.840 1.00 93.75 194 MET A CA 1
ATOM 1486 C C . MET A 1 194 ? 6.855 2.243 8.324 1.00 93.75 194 MET A C 1
ATOM 1488 O O . MET A 1 194 ? 7.863 2.086 7.632 1.00 93.75 194 MET A O 1
ATOM 1492 N N . PHE A 1 195 ? 5.661 2.540 7.819 1.00 92.94 195 PHE A N 1
ATOM 1493 C CA . PHE A 1 195 ? 5.421 2.574 6.384 1.00 92.94 195 PHE A CA 1
ATOM 1494 C C . PHE A 1 195 ? 5.614 3.965 5.766 1.00 92.94 195 PHE A C 1
ATOM 1496 O O . PHE A 1 195 ? 6.039 4.039 4.616 1.00 92.94 195 PHE A O 1
ATOM 1503 N N . ALA A 1 196 ? 5.455 5.054 6.527 1.00 97.12 196 ALA A N 1
ATOM 1504 C CA . ALA A 1 196 ? 5.812 6.405 6.076 1.00 97.12 196 ALA A CA 1
ATOM 1505 C C . ALA A 1 196 ? 7.271 6.493 5.629 1.00 97.12 196 ALA A C 1
ATOM 1507 O O . ALA A 1 196 ? 7.563 6.888 4.504 1.00 97.12 196 ALA A O 1
ATOM 1508 N N . ARG A 1 197 ? 8.182 5.925 6.427 1.00 97.25 197 ARG A N 1
ATOM 1509 C CA . ARG A 1 197 ? 9.603 5.837 6.067 1.00 97.25 197 ARG A CA 1
ATOM 1510 C C . ARG A 1 197 ? 9.862 5.077 4.767 1.00 97.25 197 ARG A C 1
ATOM 1512 O O . ARG A 1 197 ? 10.872 5.327 4.118 1.00 97.25 197 ARG A O 1
ATOM 1519 N N . LYS A 1 198 ? 9.007 4.119 4.389 1.00 97.94 198 LYS A N 1
ATOM 1520 C CA . LYS A 1 198 ? 9.140 3.419 3.100 1.00 97.94 198 LYS A CA 1
ATOM 1521 C C . LYS A 1 198 ? 8.770 4.348 1.954 1.00 97.94 198 LYS A C 1
ATOM 1523 O O . LYS A 1 198 ? 9.494 4.383 0.964 1.00 97.94 198 LYS A O 1
ATOM 1528 N N . PHE A 1 199 ? 7.696 5.121 2.107 1.00 98.06 199 PHE A N 1
ATOM 1529 C CA . PHE A 1 199 ? 7.303 6.098 1.101 1.00 98.06 199 PHE A CA 1
ATOM 1530 C C . PHE A 1 199 ? 8.350 7.208 0.937 1.00 98.06 199 PHE A C 1
ATOM 1532 O O . PHE A 1 199 ? 8.774 7.454 -0.190 1.00 98.06 199 PHE A O 1
ATOM 1539 N N . ASP A 1 200 ? 8.874 7.760 2.037 1.00 98.06 200 ASP A N 1
ATOM 1540 C CA . ASP A 1 200 ? 9.961 8.753 2.002 1.00 98.06 200 ASP A CA 1
ATOM 1541 C C . ASP A 1 200 ? 11.170 8.239 1.209 1.00 98.06 200 ASP A C 1
ATOM 1543 O O . ASP A 1 200 ? 11.753 8.945 0.386 1.00 98.06 200 ASP A O 1
ATOM 1547 N N . ARG A 1 201 ? 11.549 6.970 1.418 1.00 97.50 201 ARG A N 1
ATOM 1548 C CA . ARG A 1 201 ? 12.645 6.343 0.668 1.00 97.50 201 ARG A CA 1
ATOM 1549 C C . ARG A 1 201 ? 12.318 6.167 -0.805 1.00 97.50 201 ARG A C 1
ATOM 1551 O O . ARG A 1 201 ? 13.204 6.373 -1.632 1.00 97.50 201 ARG A O 1
ATOM 1558 N N . ILE A 1 202 ? 11.086 5.790 -1.147 1.00 98.12 202 ILE A N 1
ATOM 1559 C CA . ILE A 1 202 ? 10.642 5.707 -2.543 1.00 98.12 202 ILE A CA 1
ATOM 1560 C C . ILE A 1 202 ? 10.779 7.082 -3.201 1.00 98.12 202 ILE A C 1
ATOM 1562 O O . ILE A 1 202 ? 11.417 7.181 -4.247 1.00 98.12 202 ILE A O 1
ATOM 1566 N N . GLU A 1 203 ? 10.252 8.133 -2.571 1.00 97.75 203 GLU A N 1
ATOM 1567 C CA . GLU A 1 203 ? 10.312 9.505 -3.079 1.00 97.75 203 GLU A CA 1
ATOM 1568 C C . GLU A 1 203 ? 11.756 9.977 -3.271 1.00 97.75 203 GLU A C 1
ATOM 1570 O O . GLU A 1 203 ? 12.136 10.387 -4.370 1.00 97.75 203 GLU A O 1
ATOM 1575 N N . GLN A 1 204 ? 12.597 9.835 -2.244 1.00 96.75 204 GLN A N 1
ATOM 1576 C CA . GLN A 1 204 ? 14.011 10.198 -2.323 1.00 96.75 204 GLN A CA 1
ATOM 1577 C C . GLN A 1 204 ? 14.715 9.471 -3.471 1.00 96.75 204 GLN A C 1
ATOM 1579 O O . GLN A 1 204 ? 15.438 10.100 -4.245 1.00 96.75 204 GLN A O 1
ATOM 1584 N N . ARG A 1 205 ? 14.478 8.162 -3.630 1.00 95.50 205 ARG A N 1
ATOM 1585 C CA . ARG A 1 205 ? 15.126 7.350 -4.670 1.00 95.50 205 ARG A CA 1
ATOM 1586 C C . ARG A 1 205 ? 14.706 7.727 -6.084 1.00 95.50 205 ARG A C 1
ATOM 1588 O O . ARG A 1 205 ? 15.530 7.568 -6.979 1.00 95.50 205 ARG A O 1
ATOM 1595 N N . VAL A 1 206 ? 13.473 8.189 -6.294 1.00 97.25 206 VAL A N 1
ATOM 1596 C CA . VAL A 1 206 ? 13.003 8.612 -7.624 1.00 97.25 206 VAL A CA 1
ATOM 1597 C C . VAL A 1 206 ? 13.214 10.104 -7.892 1.00 97.25 206 VAL A C 1
ATOM 1599 O O . VAL A 1 206 ? 12.957 10.572 -8.997 1.00 97.25 206 VAL A O 1
ATOM 1602 N N . SER A 1 207 ? 13.651 10.882 -6.901 1.00 96.38 207 SER A N 1
ATOM 1603 C CA . SER A 1 207 ? 13.795 12.341 -7.016 1.00 96.38 207 SER A CA 1
ATOM 1604 C C . SER A 1 207 ? 15.013 12.801 -7.830 1.00 96.38 207 SER A C 1
ATOM 1606 O O . SER A 1 207 ? 15.091 13.977 -8.207 1.00 96.38 207 SER A O 1
ATOM 1608 N N . THR A 1 208 ? 15.949 11.896 -8.114 1.00 93.31 208 THR A N 1
ATOM 1609 C CA . THR A 1 208 ? 17.208 12.163 -8.818 1.00 93.31 208 THR A CA 1
ATOM 1610 C C . THR A 1 208 ? 17.315 11.324 -10.081 1.00 93.31 208 THR A C 1
ATOM 1612 O O . THR A 1 208 ? 16.701 10.275 -10.184 1.00 93.31 208 THR A O 1
ATOM 1615 N N . GLU A 1 209 ? 18.085 11.778 -11.063 1.00 95.75 209 GLU A N 1
ATOM 1616 C CA . GLU A 1 209 ? 18.361 10.971 -12.253 1.00 95.75 209 GLU A CA 1
ATOM 1617 C C . GLU A 1 209 ? 19.488 9.967 -11.981 1.00 95.75 209 GLU A C 1
ATOM 1619 O O . GLU A 1 209 ? 20.407 10.235 -11.204 1.00 95.75 209 GLU A O 1
ATOM 1624 N N . ILE A 1 210 ? 19.432 8.813 -12.645 1.00 95.62 210 ILE A N 1
ATOM 1625 C CA . ILE A 1 210 ? 20.491 7.800 -12.642 1.00 95.62 210 ILE A CA 1
ATOM 1626 C C . ILE A 1 210 ? 21.062 7.723 -14.056 1.00 95.62 210 ILE A C 1
ATOM 1628 O O . ILE A 1 210 ? 20.333 7.451 -15.011 1.00 95.62 210 ILE A O 1
ATOM 1632 N N . ALA A 1 211 ? 22.368 7.947 -14.200 1.00 95.00 211 ALA A N 1
ATOM 1633 C CA . ALA A 1 211 ? 23.047 7.772 -15.478 1.00 95.00 211 ALA A CA 1
ATOM 1634 C C . ALA A 1 211 ? 23.096 6.286 -15.866 1.00 95.00 211 ALA A C 1
ATOM 1636 O O . ALA A 1 211 ? 23.314 5.421 -15.017 1.00 95.00 211 ALA A O 1
ATOM 1637 N N . ALA A 1 212 ? 22.914 5.993 -17.154 1.00 94.50 212 ALA A N 1
ATOM 1638 C CA . ALA A 1 212 ? 23.066 4.637 -17.668 1.00 94.50 212 ALA A CA 1
ATOM 1639 C C . ALA A 1 212 ? 24.522 4.163 -17.542 1.00 94.50 212 ALA A C 1
ATOM 1641 O O . ALA A 1 212 ? 25.459 4.943 -17.726 1.00 94.50 212 ALA A O 1
ATOM 1642 N N . THR A 1 213 ? 24.707 2.874 -17.270 1.00 92.56 213 THR A N 1
ATOM 1643 C CA . THR A 1 213 ? 26.018 2.212 -17.240 1.00 92.56 213 THR A CA 1
ATOM 1644 C C . THR A 1 213 ? 26.030 1.033 -18.213 1.00 92.56 213 THR A C 1
ATOM 1646 O O . THR A 1 213 ? 25.005 0.683 -18.794 1.00 92.56 213 THR A O 1
ATOM 1649 N N . ALA A 1 214 ? 27.185 0.385 -18.388 1.00 91.00 214 ALA A N 1
ATOM 1650 C CA . ALA A 1 214 ? 27.270 -0.842 -19.186 1.00 91.00 214 ALA A CA 1
ATOM 1651 C C . ALA A 1 214 ? 26.411 -1.993 -18.615 1.00 91.00 214 ALA A C 1
ATOM 1653 O O . ALA A 1 214 ? 26.022 -2.894 -19.351 1.00 91.00 214 ALA A O 1
ATOM 1654 N N . GLU A 1 215 ? 26.106 -1.958 -17.314 1.00 88.75 215 GLU A N 1
ATOM 1655 C CA . GLU A 1 215 ? 25.442 -3.043 -16.582 1.00 88.75 215 GLU A CA 1
ATOM 1656 C C . GLU A 1 215 ? 23.978 -2.730 -16.221 1.00 88.75 215 GLU A C 1
ATOM 1658 O O . GLU A 1 215 ? 23.227 -3.622 -15.813 1.00 88.75 215 GLU A O 1
ATOM 1663 N N . ALA A 1 216 ? 23.544 -1.469 -16.324 1.00 89.25 216 ALA A N 1
ATOM 1664 C CA . ALA A 1 216 ? 22.210 -1.044 -15.912 1.00 89.25 216 ALA A CA 1
ATOM 1665 C C . ALA A 1 216 ? 21.676 0.125 -16.758 1.00 89.25 216 ALA A C 1
ATOM 1667 O O . ALA A 1 216 ? 22.437 1.029 -17.117 1.00 89.25 216 ALA A O 1
ATOM 1668 N N . PRO A 1 217 ? 20.360 0.151 -17.044 1.00 94.00 217 PRO A N 1
ATOM 1669 C CA . PRO A 1 217 ? 19.746 1.294 -17.705 1.00 94.00 217 PRO A CA 1
ATOM 1670 C C . PRO A 1 217 ? 19.793 2.535 -16.804 1.00 94.00 217 PRO A C 1
ATOM 1672 O O . PRO A 1 217 ? 19.871 2.433 -15.581 1.00 94.00 217 PRO A O 1
ATOM 1675 N N . GLY A 1 218 ? 19.712 3.716 -17.417 1.00 96.19 218 GLY A N 1
ATOM 1676 C CA . GLY A 1 218 ? 19.513 4.964 -16.682 1.00 96.19 218 GLY A CA 1
ATOM 1677 C C . GLY A 1 218 ? 18.069 5.127 -16.203 1.00 96.19 218 GLY A C 1
ATOM 1678 O O . GLY A 1 218 ? 17.164 4.416 -16.650 1.00 96.19 218 GLY A O 1
ATOM 1679 N N . ALA A 1 219 ? 17.845 6.101 -15.326 1.00 97.62 219 ALA A N 1
ATOM 1680 C CA . ALA A 1 219 ? 16.517 6.466 -14.853 1.00 97.62 219 ALA A CA 1
ATOM 1681 C C . ALA A 1 219 ? 16.315 7.978 -14.857 1.00 97.62 219 ALA A C 1
ATOM 1683 O O . ALA A 1 219 ? 17.128 8.731 -14.325 1.00 97.62 219 ALA A O 1
ATOM 1684 N N . GLN A 1 220 ? 15.212 8.412 -15.459 1.00 97.19 220 GLN A N 1
ATOM 1685 C CA . GLN A 1 220 ? 14.756 9.791 -15.393 1.00 97.19 220 GLN A CA 1
ATOM 1686 C C . GLN A 1 220 ? 14.044 10.045 -14.070 1.00 97.19 220 GLN A C 1
ATOM 1688 O O . GLN A 1 220 ? 13.329 9.178 -13.556 1.00 97.19 220 GLN A O 1
ATOM 1693 N N . LYS A 1 221 ? 14.162 11.282 -13.586 1.00 97.00 221 LYS A N 1
ATOM 1694 C CA . LYS A 1 221 ? 13.482 11.749 -12.383 1.00 97.00 221 LYS A CA 1
ATOM 1695 C C . LYS A 1 221 ? 11.990 11.401 -12.425 1.00 97.00 221 LYS A C 1
ATOM 1697 O O . LYS A 1 221 ? 11.304 11.609 -13.425 1.00 97.00 221 LYS A O 1
ATOM 1702 N N . HIS A 1 222 ? 11.499 10.882 -11.306 1.00 96.88 222 HIS A N 1
ATOM 1703 C CA . HIS A 1 222 ? 10.127 10.442 -11.055 1.00 96.88 222 HIS A CA 1
ATOM 1704 C C . HIS A 1 222 ? 9.654 9.256 -11.908 1.00 96.88 222 HIS A C 1
ATOM 1706 O O . HIS A 1 222 ? 8.511 8.823 -11.760 1.00 96.88 222 HIS A O 1
ATOM 1712 N N . ASN A 1 223 ? 10.490 8.682 -12.778 1.00 97.62 223 ASN A N 1
ATOM 1713 C CA . ASN A 1 223 ? 10.103 7.521 -13.569 1.00 97.62 223 ASN A CA 1
ATOM 1714 C C . ASN A 1 223 ? 10.281 6.227 -12.761 1.00 97.62 223 ASN A C 1
ATOM 1716 O O . ASN A 1 223 ? 11.320 5.570 -12.827 1.00 97.62 223 ASN A O 1
ATOM 1720 N N . LEU A 1 224 ? 9.242 5.848 -12.008 1.00 97.94 224 LEU A N 1
ATOM 1721 C CA . LEU A 1 224 ? 9.284 4.717 -11.072 1.00 97.94 224 LEU A CA 1
ATOM 1722 C C . LEU A 1 224 ? 9.825 3.426 -11.696 1.00 97.94 224 LEU A C 1
ATOM 1724 O O . LEU A 1 224 ? 10.666 2.758 -11.103 1.00 97.94 224 LEU A O 1
ATOM 1728 N N . PHE A 1 225 ? 9.356 3.069 -12.893 1.00 97.56 225 PHE A N 1
ATOM 1729 C CA . PHE A 1 225 ? 9.755 1.820 -13.537 1.00 97.56 225 PHE A CA 1
ATOM 1730 C C . PHE A 1 225 ? 11.224 1.825 -13.943 1.00 97.56 225 PHE A C 1
ATOM 1732 O O . PHE A 1 225 ? 11.908 0.830 -13.721 1.00 97.56 225 PHE A O 1
ATOM 1739 N N . GLN A 1 226 ? 11.732 2.939 -14.476 1.00 96.69 226 GLN A N 1
ATOM 1740 C CA . GLN A 1 226 ? 13.157 3.049 -14.786 1.00 96.69 226 GLN A CA 1
ATOM 1741 C C . GLN A 1 226 ? 14.002 2.958 -13.515 1.00 96.69 226 GLN A C 1
ATOM 1743 O O . GLN A 1 226 ? 14.980 2.220 -13.491 1.00 96.69 226 GLN A O 1
ATOM 1748 N N . HIS A 1 227 ? 13.581 3.619 -12.435 1.00 98.00 227 HIS A N 1
ATOM 1749 C CA . HIS A 1 227 ? 14.264 3.522 -11.148 1.00 98.00 227 HIS A CA 1
ATOM 1750 C C . HIS A 1 227 ? 14.279 2.098 -10.583 1.00 98.00 227 HIS A C 1
ATOM 1752 O O . HIS A 1 227 ? 15.306 1.671 -10.070 1.00 98.00 227 HIS A O 1
ATOM 1758 N N . ILE A 1 228 ? 13.188 1.334 -10.711 1.00 97.06 228 ILE A N 1
ATOM 1759 C CA . ILE A 1 228 ? 13.158 -0.078 -10.296 1.00 97.06 228 ILE A CA 1
ATOM 1760 C C . ILE A 1 228 ? 14.139 -0.921 -11.122 1.00 97.06 228 ILE A C 1
ATOM 1762 O O . ILE A 1 228 ? 14.797 -1.802 -10.575 1.00 97.06 228 ILE A O 1
ATOM 1766 N N . LEU A 1 229 ? 14.235 -0.677 -12.432 1.00 94.44 229 LEU A N 1
ATOM 1767 C CA . LEU A 1 229 ? 15.125 -1.429 -13.324 1.00 94.44 229 LEU A CA 1
ATOM 1768 C C . LEU A 1 229 ? 16.604 -1.042 -13.163 1.00 94.44 229 LEU A C 1
ATOM 1770 O O . LEU A 1 229 ? 17.477 -1.884 -13.370 1.00 94.44 229 LEU A O 1
ATOM 1774 N N . ALA A 1 230 ? 16.876 0.209 -12.792 1.00 95.31 230 ALA A N 1
ATOM 1775 C CA . ALA A 1 230 ? 18.218 0.734 -12.564 1.00 95.31 230 ALA A CA 1
ATOM 1776 C C . ALA A 1 230 ? 18.764 0.434 -11.152 1.00 95.31 230 ALA A C 1
ATOM 1778 O O . ALA A 1 230 ? 19.972 0.534 -10.939 1.00 95.31 230 ALA A O 1
ATOM 1779 N N . ASP A 1 231 ? 17.915 0.082 -10.175 1.00 94.38 231 ASP A N 1
ATOM 1780 C CA . ASP A 1 231 ? 18.351 -0.122 -8.787 1.00 94.38 231 ASP A CA 1
ATOM 1781 C C . ASP A 1 231 ? 19.116 -1.448 -8.615 1.00 94.38 231 ASP A C 1
ATOM 1783 O O . ASP A 1 231 ? 18.579 -2.541 -8.806 1.00 94.38 231 ASP A O 1
ATOM 1787 N N . ARG A 1 232 ? 20.394 -1.339 -8.236 1.00 92.25 232 ARG A N 1
ATOM 1788 C CA . ARG A 1 232 ? 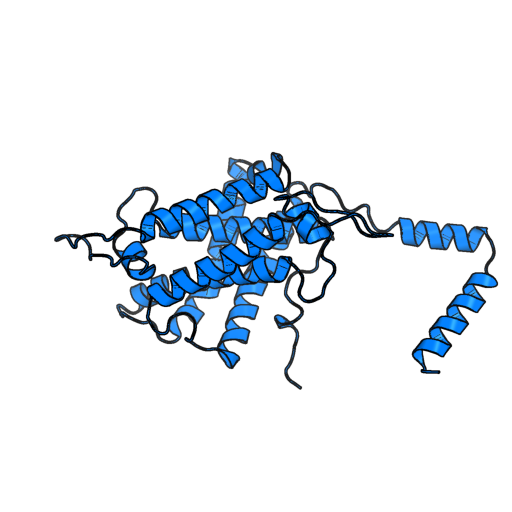21.318 -2.460 -7.991 1.00 92.25 232 ARG A CA 1
ATOM 1789 C C . ARG A 1 232 ? 21.729 -2.596 -6.521 1.00 92.25 232 ARG A C 1
ATOM 1791 O O . ARG A 1 232 ? 22.672 -3.320 -6.212 1.00 92.25 232 ARG A O 1
ATOM 1798 N N . ARG A 1 233 ? 21.082 -1.866 -5.610 1.00 92.12 233 ARG A N 1
ATOM 1799 C CA . ARG A 1 233 ? 21.399 -1.914 -4.175 1.00 92.12 233 ARG A CA 1
ATOM 1800 C C . ARG A 1 233 ? 21.018 -3.267 -3.573 1.00 92.12 233 ARG A C 1
ATOM 1802 O O . ARG A 1 233 ? 20.154 -3.964 -4.093 1.00 92.12 233 ARG A O 1
ATOM 1809 N N . ALA A 1 234 ? 21.620 -3.584 -2.424 1.00 91.62 234 ALA A N 1
ATOM 1810 C CA . ALA A 1 234 ? 21.273 -4.769 -1.637 1.00 91.62 234 ALA A CA 1
ATOM 1811 C C . ALA A 1 234 ? 19.800 -4.764 -1.181 1.00 91.62 234 ALA A C 1
ATOM 1813 O O . ALA A 1 234 ? 19.158 -5.806 -1.195 1.00 91.62 234 ALA A O 1
ATOM 1814 N N . GLU A 1 235 ? 19.266 -3.586 -0.837 1.00 92.50 235 GLU 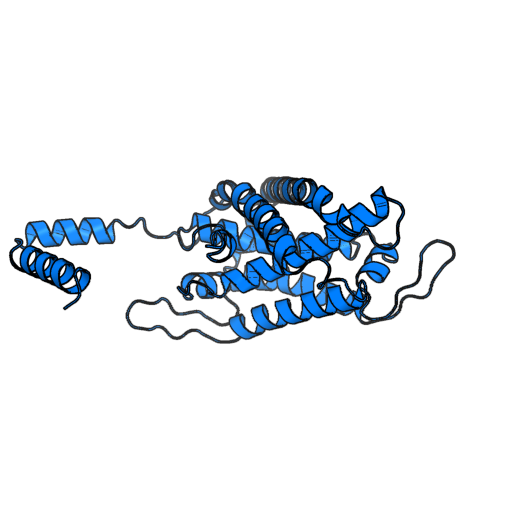A N 1
ATOM 1815 C CA . GLU A 1 235 ? 17.833 -3.347 -0.621 1.00 92.50 235 GLU A CA 1
ATOM 1816 C C . GLU A 1 235 ? 17.289 -2.468 -1.765 1.00 92.50 235 GLU A C 1
ATOM 1818 O O . GLU A 1 235 ? 17.329 -1.229 -1.670 1.00 92.50 235 GLU A O 1
ATOM 1823 N N . PRO A 1 236 ? 16.846 -3.063 -2.887 1.00 95.44 236 PRO A N 1
ATOM 1824 C CA . PRO A 1 236 ? 16.381 -2.327 -4.061 1.00 95.44 236 PRO A CA 1
ATOM 1825 C C . PRO A 1 236 ? 15.068 -1.574 -3.804 1.00 95.44 236 PRO A C 1
ATOM 1827 O O . PRO A 1 236 ? 14.299 -1.902 -2.907 1.00 95.44 236 PRO A O 1
ATOM 1830 N N . LEU A 1 237 ? 14.772 -0.569 -4.636 1.00 97.25 237 LEU A N 1
ATOM 1831 C CA . LEU A 1 237 ? 13.546 0.240 -4.561 1.00 97.25 237 LEU A CA 1
ATOM 1832 C C . LEU A 1 237 ? 12.269 -0.614 -4.564 1.00 97.25 237 LEU A C 1
ATOM 1834 O O . LEU A 1 237 ? 11.283 -0.268 -3.916 1.00 97.25 237 LEU A O 1
ATOM 1838 N N . LEU A 1 238 ? 12.288 -1.740 -5.281 1.00 97.81 238 LEU A N 1
ATOM 1839 C CA . LEU A 1 238 ? 11.159 -2.665 -5.314 1.00 97.81 238 LEU A CA 1
ATOM 1840 C C . LEU A 1 238 ? 10.846 -3.257 -3.931 1.00 97.81 238 LEU A C 1
ATOM 1842 O O . LEU A 1 238 ? 9.680 -3.502 -3.633 1.00 97.81 238 LEU A O 1
ATOM 1846 N N . ASP A 1 239 ? 11.848 -3.435 -3.072 1.00 98.06 239 ASP A N 1
ATOM 1847 C CA . ASP A 1 239 ? 11.634 -3.941 -1.718 1.00 98.06 239 ASP A CA 1
ATOM 1848 C C . ASP A 1 239 ? 10.991 -2.884 -0.815 1.00 98.06 239 ASP A C 1
ATOM 1850 O O . ASP A 1 239 ? 10.119 -3.223 -0.022 1.00 98.06 239 ASP A O 1
ATOM 1854 N N . ASP A 1 240 ? 11.294 -1.593 -1.003 1.00 98.31 240 ASP A N 1
ATOM 1855 C CA . ASP A 1 240 ? 10.561 -0.519 -0.316 1.00 98.31 240 ASP A CA 1
ATOM 1856 C C . ASP A 1 240 ? 9.076 -0.482 -0.730 1.00 98.31 240 ASP A C 1
ATOM 1858 O O . ASP A 1 240 ? 8.202 -0.312 0.124 1.00 98.31 240 ASP A O 1
ATOM 1862 N N . ILE A 1 241 ? 8.777 -0.696 -2.019 1.00 98.56 241 ILE A N 1
ATOM 1863 C CA . ILE A 1 241 ? 7.399 -0.795 -2.542 1.00 98.56 241 ILE A CA 1
ATOM 1864 C C . ILE A 1 241 ? 6.661 -1.982 -1.913 1.00 98.56 241 ILE A C 1
ATOM 1866 O O . ILE A 1 241 ? 5.519 -1.840 -1.469 1.00 98.56 241 ILE A O 1
ATOM 1870 N N . ARG A 1 242 ? 7.317 -3.145 -1.862 1.00 98.62 242 ARG A N 1
ATOM 1871 C CA . ARG A 1 242 ? 6.777 -4.373 -1.264 1.00 98.62 242 ARG A CA 1
ATOM 1872 C C . ARG A 1 242 ? 6.524 -4.216 0.226 1.00 98.62 242 ARG A C 1
ATOM 1874 O O . ARG A 1 242 ? 5.441 -4.547 0.698 1.00 98.62 242 ARG A O 1
ATOM 1881 N N . ASP A 1 243 ? 7.492 -3.682 0.960 1.00 98.25 243 ASP A N 1
ATOM 1882 C CA . ASP A 1 243 ? 7.373 -3.470 2.398 1.00 98.25 243 ASP A CA 1
ATOM 1883 C C . ASP A 1 243 ? 6.231 -2.510 2.726 1.00 98.25 243 ASP A C 1
ATOM 1885 O O . ASP A 1 243 ? 5.405 -2.821 3.582 1.00 98.25 243 ASP A O 1
ATOM 1889 N N . LEU A 1 244 ? 6.139 -1.373 2.024 1.00 98.62 244 LEU A N 1
ATOM 1890 C CA . LEU A 1 244 ? 5.022 -0.441 2.180 1.00 98.62 244 LEU A CA 1
ATOM 1891 C C . LEU A 1 244 ? 3.686 -1.155 1.948 1.00 98.62 244 LEU A C 1
ATOM 1893 O O . LEU A 1 244 ? 2.794 -1.074 2.789 1.00 98.62 244 LEU A O 1
ATOM 1897 N N . ARG A 1 245 ? 3.559 -1.904 0.846 1.00 98.69 245 ARG A N 1
ATOM 1898 C CA . ARG A 1 245 ? 2.336 -2.650 0.533 1.00 98.69 245 ARG A CA 1
ATOM 1899 C C . ARG A 1 245 ? 1.970 -3.640 1.643 1.00 98.69 245 ARG A C 1
ATOM 1901 O O . ARG A 1 245 ? 0.817 -3.661 2.064 1.00 98.69 245 ARG A O 1
ATOM 1908 N N . ARG A 1 246 ? 2.939 -4.396 2.164 1.00 98.69 246 ARG A N 1
ATOM 1909 C CA . ARG A 1 246 ? 2.740 -5.374 3.250 1.00 98.69 246 ARG A CA 1
ATOM 1910 C C . ARG A 1 246 ? 2.325 -4.720 4.563 1.00 98.69 246 ARG A C 1
ATOM 1912 O O . ARG A 1 246 ? 1.423 -5.228 5.219 1.00 98.69 246 ARG A O 1
ATOM 1919 N N . TYR A 1 247 ? 2.898 -3.572 4.927 1.00 98.56 247 TYR A N 1
ATOM 1920 C CA . TYR A 1 247 ? 2.419 -2.820 6.093 1.00 98.56 247 TYR A CA 1
ATOM 1921 C C . TYR A 1 247 ? 0.967 -2.366 5.930 1.00 98.56 247 TYR A C 1
ATOM 1923 O O . TYR A 1 247 ? 0.197 -2.424 6.884 1.00 98.56 247 TYR A O 1
ATOM 1931 N N . LEU A 1 248 ? 0.558 -1.967 4.725 1.00 98.44 248 LEU A N 1
ATOM 1932 C CA . LEU A 1 248 ? -0.835 -1.602 4.466 1.00 98.44 248 LEU A CA 1
ATOM 1933 C C . LEU A 1 248 ? -1.771 -2.830 4.475 1.00 98.44 248 LEU A C 1
ATOM 1935 O O . LEU A 1 248 ? -2.947 -2.676 4.805 1.00 98.44 248 LEU A O 1
ATOM 1939 N N . VAL A 1 249 ? -1.292 -4.039 4.130 1.00 98.50 249 VAL A N 1
ATOM 1940 C CA . VAL A 1 249 ? -2.044 -5.300 4.338 1.00 98.50 249 VAL A CA 1
ATOM 1941 C C . VAL A 1 249 ? -2.241 -5.529 5.835 1.00 98.50 249 VAL A C 1
ATOM 1943 O O . VAL A 1 249 ? -3.366 -5.725 6.286 1.00 98.50 249 VAL A O 1
ATOM 1946 N N . LEU A 1 250 ? -1.149 -5.444 6.602 1.00 98.31 250 LEU A N 1
ATOM 1947 C CA . LEU A 1 250 ? -1.131 -5.628 8.052 1.00 98.31 250 LEU A CA 1
ATOM 1948 C C . LEU A 1 250 ? -2.107 -4.693 8.772 1.00 98.31 250 LEU A C 1
ATOM 1950 O O . LEU A 1 250 ? -2.835 -5.137 9.653 1.00 98.31 250 LEU A O 1
ATOM 1954 N N . VAL A 1 251 ? -2.162 -3.418 8.378 1.00 97.75 251 VAL A N 1
ATOM 1955 C CA . VAL A 1 251 ? -3.087 -2.437 8.964 1.00 97.75 251 VAL A CA 1
ATOM 1956 C C . VAL A 1 251 ? -4.547 -2.851 8.780 1.00 97.75 251 VAL A C 1
ATOM 1958 O O . VAL A 1 251 ? -5.300 -2.840 9.748 1.00 97.75 251 VAL A O 1
ATOM 1961 N N . GLU A 1 252 ? -4.969 -3.226 7.569 1.00 97.19 252 GLU A N 1
ATOM 1962 C CA . GLU A 1 252 ? -6.363 -3.631 7.349 1.00 97.19 252 GLU A CA 1
ATOM 1963 C C . GLU A 1 252 ? -6.689 -4.952 8.047 1.00 97.19 252 GLU A C 1
ATOM 1965 O O . GLU A 1 252 ? -7.738 -5.058 8.676 1.00 97.19 252 GLU A O 1
ATOM 1970 N N . ALA A 1 253 ? -5.782 -5.929 7.981 1.00 97.56 253 ALA A N 1
ATOM 1971 C CA . ALA A 1 253 ? -5.951 -7.218 8.641 1.00 97.56 253 ALA A CA 1
ATOM 1972 C C . ALA A 1 253 ? -6.078 -7.062 10.164 1.00 97.56 253 ALA A C 1
ATOM 1974 O O . ALA A 1 253 ? -6.929 -7.693 10.786 1.00 97.56 253 ALA A O 1
ATOM 1975 N N . GLU A 1 254 ? -5.285 -6.169 10.760 1.00 97.50 254 GLU A N 1
ATOM 1976 C CA . GLU A 1 254 ? -5.387 -5.827 12.175 1.00 97.50 254 GLU A CA 1
ATOM 1977 C C . GLU A 1 254 ? -6.736 -5.203 12.510 1.00 97.50 254 GLU A C 1
ATOM 1979 O O . GLU A 1 254 ? -7.386 -5.620 13.464 1.00 97.50 254 GLU A O 1
ATOM 1984 N N . MET A 1 255 ? -7.188 -4.228 11.725 1.00 95.56 255 MET A N 1
ATOM 1985 C CA . MET A 1 255 ? -8.462 -3.562 11.990 1.00 95.56 255 MET A CA 1
ATOM 1986 C C . MET A 1 255 ? -9.663 -4.489 11.762 1.00 95.56 255 MET A C 1
ATOM 1988 O O . MET A 1 255 ? -10.646 -4.394 12.498 1.00 95.56 255 MET A O 1
ATOM 1992 N N . ALA A 1 256 ? -9.568 -5.432 10.823 1.00 94.44 256 ALA A N 1
ATOM 1993 C CA . ALA A 1 256 ? -10.545 -6.504 10.659 1.00 94.44 256 ALA A CA 1
ATOM 1994 C C . ALA A 1 256 ? -10.559 -7.446 11.875 1.00 94.44 256 ALA A C 1
ATOM 1996 O O . ALA A 1 256 ? -11.623 -7.719 12.426 1.00 94.44 256 ALA A O 1
ATOM 1997 N N . ALA A 1 257 ? -9.388 -7.860 12.370 1.00 95.06 257 ALA A N 1
ATOM 1998 C CA . ALA A 1 257 ? -9.274 -8.713 13.555 1.00 95.06 257 ALA A CA 1
ATOM 1999 C C . ALA A 1 257 ? -9.765 -8.043 14.847 1.00 95.06 257 ALA A C 1
ATOM 2001 O O . ALA A 1 257 ? -10.248 -8.715 15.755 1.00 95.06 257 ALA A O 1
ATOM 2002 N N . ARG A 1 258 ? -9.697 -6.709 14.928 1.00 93.31 258 ARG A N 1
ATOM 2003 C CA . ARG A 1 258 ? -10.320 -5.928 16.010 1.00 93.31 258 ARG A CA 1
ATOM 2004 C C . ARG A 1 258 ? -11.838 -5.778 15.859 1.00 93.31 258 ARG A C 1
ATOM 2006 O O . ARG A 1 258 ? -12.468 -5.170 16.720 1.00 93.31 258 ARG A O 1
ATOM 2013 N N . GLY A 1 259 ? -12.427 -6.258 14.763 1.00 89.75 259 GLY A N 1
ATOM 2014 C CA . GLY A 1 259 ? -13.842 -6.066 14.441 1.00 89.75 259 GLY A CA 1
ATOM 2015 C C . GLY A 1 259 ? -14.202 -4.614 14.114 1.00 89.75 259 GLY A C 1
ATOM 2016 O O . GLY A 1 259 ? -15.356 -4.216 14.270 1.00 89.75 259 GLY A O 1
ATOM 2017 N N . ALA A 1 2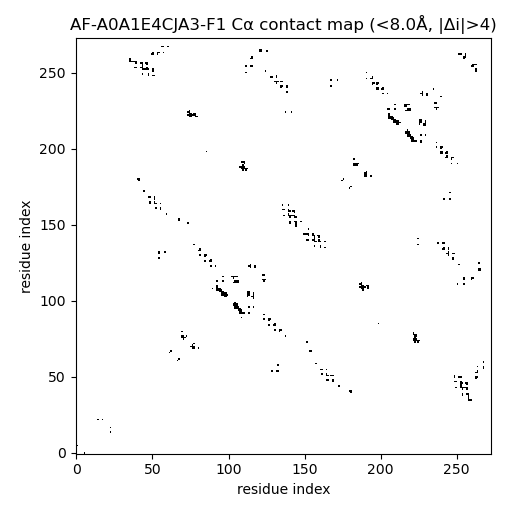60 ? -13.222 -3.794 13.718 1.00 88.75 260 ALA A N 1
ATOM 2018 C CA . ALA A 1 260 ? -13.429 -2.379 13.418 1.00 88.75 260 ALA A CA 1
ATOM 2019 C C . ALA A 1 260 ? -13.904 -2.133 11.979 1.00 88.75 260 ALA A C 1
ATOM 2021 O O . ALA A 1 260 ? -14.512 -1.098 11.717 1.00 88.75 260 ALA A O 1
ATOM 2022 N N . LEU A 1 261 ? -13.644 -3.068 11.061 1.00 88.62 261 LEU A N 1
ATOM 2023 C CA . LEU A 1 261 ? -14.101 -3.007 9.674 1.00 88.62 261 LEU A CA 1
ATOM 2024 C C . LEU A 1 261 ? -14.288 -4.398 9.074 1.00 88.62 261 LEU A C 1
ATOM 2026 O O . LEU A 1 261 ? -13.716 -5.378 9.547 1.00 88.62 261 LEU A O 1
ATOM 2030 N N . GLU A 1 262 ? -15.034 -4.446 7.977 1.00 88.50 262 GLU A N 1
ATOM 2031 C CA . GLU A 1 262 ? -15.099 -5.598 7.084 1.00 88.50 262 GLU A CA 1
ATOM 2032 C C . GLU A 1 262 ? -14.077 -5.461 5.950 1.00 88.50 262 GLU A C 1
ATOM 2034 O O . GLU A 1 262 ? -13.778 -4.359 5.471 1.00 88.50 262 GLU A O 1
ATOM 2039 N N . ILE A 1 263 ? -13.533 -6.593 5.503 1.00 90.19 263 ILE A N 1
ATOM 2040 C CA . ILE A 1 263 ? -12.547 -6.628 4.422 1.00 90.19 263 ILE A CA 1
ATOM 2041 C C . ILE A 1 263 ? -13.215 -6.389 3.070 1.00 90.19 263 ILE A C 1
ATOM 2043 O O . ILE A 1 263 ? -14.208 -7.023 2.723 1.00 90.19 263 ILE A O 1
ATOM 2047 N N . GLY A 1 264 ? -12.572 -5.553 2.253 1.00 76.06 264 GLY A N 1
ATOM 2048 C CA . GLY A 1 264 ? -13.078 -5.140 0.946 1.00 76.06 264 GLY A CA 1
ATOM 2049 C C . GLY A 1 264 ? -13.914 -3.869 0.993 1.00 76.06 264 GLY A C 1
ATOM 2050 O O . GLY A 1 264 ? -14.315 -3.390 2.051 1.00 76.06 264 GLY A O 1
ATOM 2051 N N . THR A 1 265 ? -14.106 -3.260 -0.174 1.00 64.88 265 THR A N 1
ATOM 2052 C CA . THR A 1 265 ? -14.776 -1.960 -0.280 1.00 64.88 265 THR A CA 1
ATOM 2053 C C . THR A 1 265 ? -16.236 -2.107 -0.692 1.00 64.88 265 THR A C 1
ATOM 2055 O O . THR A 1 265 ? -16.604 -2.977 -1.482 1.00 64.88 265 THR A O 1
ATOM 2058 N N . SER A 1 266 ? -17.048 -1.128 -0.293 1.00 56.72 266 SER A N 1
ATOM 2059 C CA . SER A 1 266 ? -18.381 -0.864 -0.848 1.00 56.72 266 SER A CA 1
ATOM 2060 C C . SER A 1 266 ? -18.369 -0.730 -2.382 1.00 56.72 266 SER A C 1
ATOM 2062 O O . SER A 1 266 ? -19.395 -0.905 -3.034 1.00 56.72 266 SER A O 1
ATOM 2064 N N . ARG A 1 267 ? -17.218 -0.374 -2.978 1.00 55.25 267 ARG A N 1
ATOM 2065 C CA . ARG A 1 267 ? -17.011 -0.257 -4.432 1.00 55.25 267 ARG A CA 1
ATOM 2066 C C . ARG A 1 267 ? -16.728 -1.601 -5.106 1.00 55.25 267 ARG A C 1
ATOM 2068 O O . ARG A 1 267 ? -17.088 -1.751 -6.269 1.00 55.25 267 ARG A O 1
ATOM 2075 N N . ASP A 1 268 ? -16.137 -2.561 -4.396 1.00 54.31 268 ASP A N 1
ATOM 2076 C CA . ASP A 1 268 ? -15.878 -3.914 -4.905 1.00 54.31 268 ASP A CA 1
ATOM 2077 C C . ASP A 1 268 ? -17.185 -4.724 -5.026 1.00 54.31 268 ASP A C 1
ATOM 2079 O O . ASP A 1 268 ? -17.281 -5.588 -5.895 1.00 54.31 268 ASP A O 1
ATOM 2083 N N . ASN A 1 269 ? -18.196 -4.376 -4.214 1.00 41.31 269 ASN A N 1
ATOM 2084 C CA . ASN A 1 269 ? -19.521 -5.012 -4.149 1.00 41.31 269 ASN A CA 1
ATOM 2085 C C . ASN A 1 269 ? -20.605 -4.318 -4.996 1.00 41.31 269 ASN A C 1
ATOM 2087 O O . ASN A 1 269 ? -21.755 -4.754 -4.992 1.00 41.31 269 ASN A O 1
ATOM 2091 N N . ARG A 1 270 ? -20.281 -3.240 -5.729 1.00 43.44 270 ARG A N 1
ATOM 2092 C CA . ARG A 1 270 ? -21.213 -2.694 -6.730 1.00 43.44 270 ARG A CA 1
ATOM 2093 C C . ARG A 1 270 ? -21.187 -3.596 -7.957 1.00 43.44 270 ARG A C 1
ATOM 2095 O O . ARG A 1 270 ? -20.450 -3.337 -8.911 1.00 43.44 270 ARG A O 1
ATOM 2102 N N . GLU A 1 271 ? -22.017 -4.633 -7.952 1.00 35.66 271 GLU A N 1
ATOM 2103 C CA . GLU A 1 271 ? -22.552 -5.139 -9.211 1.00 35.66 271 GLU A CA 1
ATOM 2104 C C . GLU A 1 271 ? -23.212 -3.949 -9.915 1.00 35.66 271 GLU A C 1
ATOM 2106 O O . GLU A 1 271 ? -24.048 -3.248 -9.342 1.00 35.66 271 GLU A O 1
ATOM 2111 N N . LYS A 1 272 ? -22.742 -3.629 -11.123 1.00 40.06 272 LYS A N 1
ATOM 2112 C CA . LYS A 1 272 ? -23.408 -2.623 -11.948 1.00 40.06 272 LYS A CA 1
ATOM 2113 C C . LYS A 1 272 ? -24.814 -3.161 -12.224 1.00 40.06 272 LYS A C 1
ATOM 2115 O O . LYS A 1 272 ? -24.917 -4.200 -12.871 1.00 40.06 272 LYS A O 1
ATOM 2120 N N . SER A 1 273 ? -25.843 -2.477 -11.716 1.00 32.69 273 SER A N 1
ATOM 2121 C CA . SER A 1 273 ? -27.207 -2.616 -12.239 1.00 32.69 273 SER A CA 1
ATOM 2122 C C . SER A 1 273 ? -27.229 -2.305 -13.728 1.00 32.69 273 SER A C 1
ATOM 2124 O O . SER A 1 273 ? -26.535 -1.322 -14.094 1.00 32.69 273 SER A O 1
#

Secondary structure (DSSP, 8-state):
--HHHHHHHHHHHHHHTS-HHHHHHHHHHHHTS----S--GGGGGGGHHHHHHHHHHHHHHHHHHHGGGGGTTTHHHHHHHHHHHHHHHHHHHTSPBPP-TT---B-TT-HHHHHHH--STT-HHHHHHHHHHHHHHHHHHHHHHHHHT-S--TTGGGGTHHHHHHHHHHHHHHHHHHH-SGGGTTHHHHHHHHHHHHHHHHHHHHSS-B---SSS--B-TT-HHHHHHH--SSS-HHHHHHHHHHHHHHHHHHHHHTTS--SS-TTTT----

Nearest PDB structures (foldseek):
  3aq0-assembly3_E  TM=1.968E-01  e=5.540E+00  Arabidopsis thaliana
  6me9-assembly2_B  TM=1.858E-01  e=5.540E+00  Escherichia coli

Sequence (273 aa):
MTSEDAERKALLEQLAASDMTTLKRLAALLDDAPARPADSGPGYLDFLRAVSDSDVRGLRNAEKSYGNSWKRRGGVDTFNMLARKWDRVEKRLATAIAVGSGTTGASPYDIFEHIAADTKSDGFIDDVRDLRRYLMLAEAEIAARKAGNVEDSGRGYLDQLQAIADGDVANIEEKERAYGSSWKRRGGIGAFMMFARKFDRIEQRVSTEIAATAEAPGAQKHNLFQHILADRRAEPLLDDIRDLRRYLVLVEAEMAARGALEIGTSRDNREKS

Solvent-accessible surface area (backbone atoms only — not comparable to full-atom values): 14680 Å² total; per-residue (Å²): 131,53,76,65,56,52,52,54,48,53,51,51,53,53,55,72,71,46,51,74,66,58,50,51,50,52,48,49,62,62,65,59,52,71,78,60,47,96,64,45,76,75,52,22,63,80,31,38,61,59,46,37,51,36,44,46,51,40,51,62,57,46,41,79,78,54,55,62,65,60,43,71,68,41,27,38,39,38,36,55,50,48,50,57,34,46,52,52,47,52,59,56,32,64,48,61,43,74,67,52,98,91,43,62,40,18,58,57,41,21,52,53,37,42,42,61,42,40,84,51,85,82,22,62,59,53,45,52,50,53,38,31,45,51,43,48,49,57,50,16,36,54,52,25,15,63,74,68,73,40,98,66,40,82,69,45,23,68,78,35,38,60,64,51,36,53,50,47,46,55,50,49,56,51,45,37,74,74,63,44,74,60,64,50,73,60,44,30,43,39,35,41,54,62,34,49,56,26,51,54,50,50,51,60,64,28,66,48,68,42,79,60,53,101,89,35,58,40,19,58,59,41,22,44,54,37,39,48,66,39,46,80,55,96,81,29,60,59,54,36,46,50,51,32,30,46,48,50,49,50,53,53,14,36,37,37,49,22,68,61,47,73,84,66,52,69,73,67,69,56,73,82,126

Mean predicted aligned error: 8.72 Å

Foldseek 3Di:
DDPVVVVVVVVVVVLVVDDPVVVVVVVVVVVPPPQLDLFLFCLLLVCLLVQLVLLLLVLVVVCVPQNCVCQPVHQLSLLVQLVVLVCLLQVLLQDWADDDVPAQIGDRQQLLNQLLRFPDLCGSLVSLSSNLSSLLLLVLQLVQCVVVVHPGNRCSSSVCSVVLSVVLSVVVVVVCVVPNPVCQPPGRNSLSVQLVVLSVVLQVLLQDWAPQDPVFGIHDRSRSSNQQRRFPDPCGNNNSSSSNSSSSSSSVSRCVSSVSDDRHHPVSPPPDD